Protein AF-A0AAU7P4M1-F1 (afdb_monomer_lite)

Structure (mmCIF, N/CA/C/O backbone):
data_AF-A0AAU7P4M1-F1
#
_entry.id   AF-A0AAU7P4M1-F1
#
loop_
_atom_site.group_PDB
_atom_site.id
_atom_site.type_symbol
_atom_site.label_atom_id
_atom_site.label_alt_id
_atom_site.label_comp_id
_atom_site.label_asym_id
_atom_site.label_entity_id
_atom_site.label_seq_id
_atom_site.pdbx_PDB_ins_code
_atom_site.Cartn_x
_atom_site.Cartn_y
_atom_site.Cartn_z
_atom_site.occupancy
_atom_site.B_iso_or_equiv
_atom_site.auth_seq_id
_atom_site.auth_comp_id
_atom_site.auth_asym_id
_atom_site.auth_atom_id
_atom_site.pdbx_PDB_model_num
ATOM 1 N N . MET A 1 1 ? 14.817 -22.584 17.099 1.00 28.31 1 MET A N 1
ATOM 2 C CA . MET A 1 1 ? 13.918 -21.941 16.114 1.00 28.31 1 MET A CA 1
ATOM 3 C C . MET A 1 1 ? 14.566 -20.653 15.596 1.00 28.31 1 MET A C 1
ATOM 5 O O . MET A 1 1 ? 14.062 -19.570 15.838 1.00 28.31 1 MET A O 1
ATOM 9 N N . THR A 1 2 ? 15.715 -20.764 14.920 1.00 27.77 2 THR A N 1
ATOM 10 C CA . THR A 1 2 ? 16.587 -19.610 14.585 1.00 27.77 2 THR A CA 1
ATOM 11 C C . THR A 1 2 ? 16.971 -19.562 13.099 1.00 27.77 2 THR A C 1
ATOM 13 O O . THR A 1 2 ? 17.648 -18.638 12.672 1.00 27.77 2 THR A O 1
ATOM 16 N N . GLY A 1 3 ? 16.530 -20.548 12.305 1.00 18.83 3 GLY A N 1
ATOM 17 C CA . GLY A 1 3 ? 16.810 -20.639 10.867 1.00 18.83 3 GLY A CA 1
ATOM 18 C C . GLY A 1 3 ? 15.774 -19.955 9.966 1.00 18.83 3 GLY A C 1
ATOM 19 O O . GLY A 1 3 ? 16.134 -19.505 8.887 1.00 18.83 3 GLY A O 1
ATOM 20 N N . ALA A 1 4 ? 14.517 -19.817 10.409 1.00 24.52 4 ALA A N 1
ATOM 21 C CA . ALA A 1 4 ? 13.446 -19.213 9.602 1.00 24.52 4 ALA A CA 1
ATOM 22 C C . ALA A 1 4 ? 13.596 -17.683 9.473 1.00 24.52 4 ALA A C 1
ATOM 24 O O . ALA A 1 4 ? 13.587 -17.151 8.371 1.00 24.52 4 ALA A O 1
ATOM 25 N N . TYR A 1 5 ? 13.879 -16.992 10.584 1.00 26.52 5 TYR A N 1
ATOM 26 C CA . TYR A 1 5 ? 14.005 -15.526 10.623 1.00 26.52 5 TYR A CA 1
ATOM 27 C C . TYR A 1 5 ? 15.211 -14.978 9.831 1.00 26.52 5 TYR A C 1
ATOM 29 O O . TYR A 1 5 ? 15.185 -13.857 9.326 1.00 26.52 5 TYR A O 1
ATOM 37 N N . LEU A 1 6 ? 16.286 -15.767 9.710 1.00 25.41 6 LEU A N 1
ATOM 38 C CA . LEU A 1 6 ? 17.455 -15.423 8.889 1.00 25.41 6 LEU A CA 1
ATOM 39 C C . LEU A 1 6 ? 17.227 -15.726 7.398 1.00 25.41 6 LEU A C 1
ATOM 41 O O . LEU A 1 6 ? 17.762 -15.007 6.559 1.00 25.41 6 LEU A O 1
ATOM 45 N N . GLY A 1 7 ? 16.422 -16.745 7.072 1.00 23.22 7 GLY A N 1
ATOM 46 C CA . GLY A 1 7 ? 16.026 -17.064 5.697 1.00 23.22 7 GLY A CA 1
ATOM 47 C C . GLY A 1 7 ? 15.061 -16.036 5.100 1.00 23.22 7 GLY A C 1
ATOM 48 O O . GLY A 1 7 ? 15.265 -15.610 3.968 1.00 23.22 7 GLY A O 1
ATOM 49 N N . GLU A 1 8 ? 14.078 -15.572 5.880 1.00 34.00 8 GLU A N 1
ATOM 50 C CA . GLU A 1 8 ? 13.099 -14.550 5.466 1.00 34.00 8 GLU A CA 1
ATOM 51 C C . GLU A 1 8 ? 13.770 -13.208 5.136 1.00 34.00 8 GLU A C 1
ATOM 53 O O . GLU A 1 8 ? 13.551 -12.656 4.063 1.00 34.00 8 GLU A O 1
ATOM 58 N N . ARG A 1 9 ? 14.686 -12.732 5.991 1.00 39.31 9 ARG A N 1
ATOM 59 C CA . ARG A 1 9 ? 15.460 -11.503 5.727 1.00 39.31 9 ARG A CA 1
ATOM 60 C C . ARG A 1 9 ? 16.408 -11.624 4.531 1.00 39.31 9 ARG A C 1
ATOM 62 O O . ARG A 1 9 ? 16.736 -10.622 3.896 1.00 39.31 9 ARG A O 1
ATOM 69 N N . TRP A 1 10 ? 16.905 -12.829 4.252 1.00 31.08 10 TRP A N 1
ATOM 70 C CA . TRP A 1 10 ? 17.791 -13.073 3.114 1.00 31.08 10 TRP A CA 1
ATOM 71 C C . TRP A 1 10 ? 17.016 -13.118 1.791 1.00 31.08 10 TRP A C 1
ATOM 73 O O . TRP A 1 10 ? 17.474 -12.523 0.817 1.00 31.08 10 TRP A O 1
ATOM 83 N N . ALA A 1 11 ? 15.826 -13.728 1.784 1.00 43.66 11 ALA A N 1
ATOM 84 C CA . ALA A 1 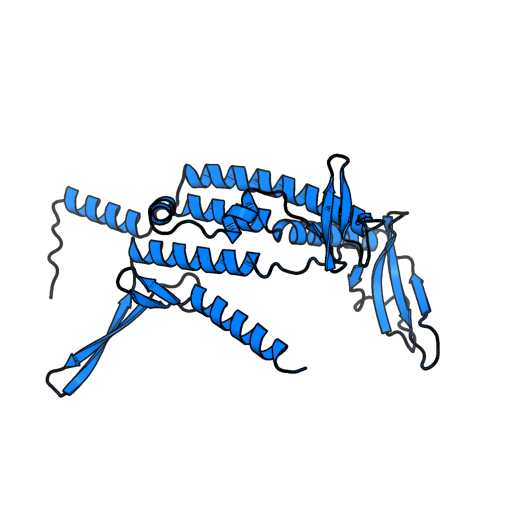11 ? 14.893 -13.685 0.659 1.00 43.66 11 ALA A CA 1
ATOM 85 C C . ALA A 1 11 ? 14.422 -12.248 0.378 1.00 43.66 11 ALA A C 1
ATOM 87 O O . ALA A 1 11 ? 14.558 -11.775 -0.743 1.00 43.66 11 ALA A O 1
ATOM 88 N N . GLU A 1 12 ? 14.021 -11.502 1.413 1.00 57.62 12 GLU A N 1
ATOM 89 C CA . GLU A 1 12 ? 13.600 -10.099 1.293 1.00 57.62 12 GLU A CA 1
ATOM 90 C C . GLU A 1 12 ? 14.711 -9.217 0.696 1.00 57.62 12 GLU A C 1
ATOM 92 O O . GLU A 1 12 ? 14.472 -8.414 -0.205 1.00 57.62 12 GLU A O 1
ATOM 97 N N . LYS A 1 13 ? 15.969 -9.416 1.114 1.00 58.47 13 LYS A N 1
ATOM 98 C CA . LYS A 1 13 ? 17.116 -8.687 0.554 1.00 58.47 13 LYS A CA 1
ATOM 99 C C . LYS A 1 13 ? 17.450 -9.101 -0.886 1.00 58.47 13 LYS A C 1
ATOM 101 O O . LYS A 1 13 ? 17.832 -8.242 -1.680 1.00 58.47 13 LYS A O 1
ATOM 106 N N . GLN A 1 14 ? 17.342 -10.386 -1.235 1.00 58.44 14 GLN A N 1
ATOM 107 C CA . GLN A 1 14 ? 17.533 -10.842 -2.619 1.00 58.44 14 GLN A CA 1
ATOM 108 C C . GLN A 1 14 ? 16.436 -10.320 -3.549 1.00 58.44 14 GLN A C 1
ATOM 110 O O . GLN A 1 14 ? 16.743 -9.891 -4.661 1.00 58.44 14 GLN A O 1
ATOM 115 N N . ASP A 1 15 ? 15.191 -10.295 -3.086 1.00 70.00 15 ASP A N 1
ATOM 116 C CA . ASP A 1 15 ? 14.067 -9.786 -3.862 1.00 70.00 15 ASP A CA 1
ATOM 117 C C . ASP A 1 15 ? 14.161 -8.267 -4.055 1.00 70.00 15 ASP A C 1
ATOM 119 O O . ASP A 1 15 ? 13.922 -7.766 -5.153 1.00 70.00 15 ASP A O 1
ATOM 123 N N . ILE A 1 16 ? 14.630 -7.527 -3.043 1.00 75.62 16 ILE A N 1
ATOM 124 C CA . ILE A 1 16 ? 14.942 -6.099 -3.191 1.00 75.62 16 ILE A CA 1
ATOM 125 C C . ILE A 1 16 ? 16.102 -5.886 -4.176 1.00 75.62 16 ILE A C 1
ATOM 127 O O . ILE A 1 16 ? 16.039 -4.983 -5.008 1.00 75.62 16 ILE A O 1
ATOM 131 N N . ASN A 1 17 ? 17.150 -6.717 -4.137 1.00 80.44 17 ASN A N 1
ATOM 132 C CA . ASN A 1 17 ? 18.278 -6.596 -5.067 1.00 80.44 17 ASN A CA 1
ATOM 133 C C . ASN A 1 17 ? 17.856 -6.776 -6.530 1.00 80.44 17 ASN A C 1
ATOM 135 O O . ASN A 1 17 ? 18.411 -6.100 -7.397 1.00 80.44 17 ASN A O 1
ATOM 139 N N . ARG A 1 18 ? 16.872 -7.641 -6.806 1.00 84.75 18 ARG A N 1
ATOM 140 C CA . ARG A 1 18 ? 16.317 -7.825 -8.155 1.00 84.75 18 ARG A CA 1
ATOM 141 C C . ARG A 1 18 ? 15.707 -6.536 -8.699 1.00 84.75 18 ARG A C 1
ATOM 143 O O . ARG A 1 18 ? 15.958 -6.186 -9.840 1.00 84.75 18 ARG A O 1
ATOM 150 N N . ILE A 1 19 ? 15.051 -5.722 -7.872 1.00 85.44 19 ILE A N 1
ATOM 151 C CA . ILE A 1 19 ? 14.505 -4.417 -8.300 1.00 85.44 19 ILE A CA 1
ATOM 152 C C . ILE A 1 19 ? 15.601 -3.470 -8.827 1.00 85.44 19 ILE A C 1
ATOM 154 O O . ILE A 1 19 ? 15.344 -2.642 -9.702 1.00 85.44 19 ILE A O 1
ATOM 158 N N . TYR A 1 20 ? 16.826 -3.588 -8.312 1.00 89.94 20 TYR A N 1
ATOM 159 C CA . TYR A 1 20 ? 17.948 -2.700 -8.631 1.00 89.94 20 TYR A CA 1
ATOM 160 C C . TYR A 1 20 ? 19.018 -3.339 -9.515 1.00 89.94 20 TYR A C 1
ATOM 162 O O . TYR A 1 20 ? 19.972 -2.658 -9.880 1.00 89.94 20 TYR A O 1
ATOM 170 N N . THR A 1 21 ? 18.867 -4.615 -9.871 1.00 92.94 21 THR A N 1
ATOM 171 C CA . THR A 1 21 ? 19.780 -5.358 -10.745 1.00 92.94 21 THR A CA 1
ATOM 172 C C . THR A 1 21 ? 18.966 -6.122 -11.771 1.00 92.94 21 THR A C 1
ATOM 174 O O . THR A 1 21 ? 18.252 -7.057 -11.425 1.00 92.94 21 THR A O 1
ATOM 177 N N . GLN A 1 22 ? 19.073 -5.723 -13.033 1.00 93.94 22 GLN A N 1
ATOM 178 C CA . GLN A 1 22 ? 18.249 -6.249 -14.111 1.00 93.94 22 GLN A CA 1
ATOM 179 C C . GLN A 1 22 ? 19.125 -6.737 -15.265 1.00 93.94 22 GLN A C 1
ATOM 181 O O . GLN A 1 22 ? 19.990 -5.990 -15.731 1.00 93.94 22 GLN A O 1
ATOM 186 N N . PRO A 1 23 ? 18.931 -7.975 -15.747 1.00 93.88 23 PRO A N 1
ATOM 187 C CA . PRO A 1 23 ? 19.612 -8.440 -16.940 1.00 93.88 23 PRO A CA 1
ATOM 188 C C . PRO A 1 23 ? 18.982 -7.818 -18.192 1.00 93.88 23 PRO A C 1
ATOM 190 O O . PRO A 1 23 ? 17.759 -7.752 -18.334 1.00 93.88 23 PRO A O 1
ATOM 193 N N . ASP A 1 24 ? 19.821 -7.405 -19.141 1.00 92.50 24 ASP A N 1
ATOM 194 C CA . ASP A 1 24 ? 19.371 -7.175 -20.510 1.00 92.50 24 ASP A CA 1
ATOM 195 C C . ASP A 1 24 ? 19.171 -8.502 -21.259 1.00 92.50 24 ASP A C 1
ATOM 197 O O . ASP A 1 24 ? 19.479 -9.593 -20.776 1.00 92.50 24 ASP A O 1
ATOM 201 N N . ARG A 1 25 ? 18.661 -8.423 -22.488 1.00 86.81 25 ARG A N 1
ATOM 202 C CA . ARG A 1 25 ? 18.374 -9.614 -23.306 1.00 86.81 25 ARG A CA 1
ATOM 203 C C . ARG A 1 25 ? 19.597 -10.425 -23.701 1.00 86.81 25 ARG A C 1
ATOM 205 O O . ARG A 1 25 ? 19.456 -11.591 -24.054 1.00 86.81 25 ARG A O 1
ATOM 212 N N . SER A 1 26 ? 20.766 -9.802 -23.685 1.00 89.75 26 SER A N 1
ATOM 213 C CA . SER A 1 26 ? 22.036 -10.463 -23.957 1.00 89.75 26 SER A CA 1
ATOM 214 C C . SER A 1 26 ? 22.635 -11.067 -22.682 1.00 89.75 26 SER A C 1
ATOM 216 O O . SER A 1 26 ? 23.733 -11.614 -22.736 1.00 89.75 26 SER A O 1
ATOM 218 N N . GLY A 1 27 ? 21.930 -10.978 -21.549 1.00 89.50 27 GLY A N 1
ATOM 219 C CA . GLY A 1 27 ? 22.353 -11.499 -20.255 1.00 89.50 27 GLY A CA 1
ATOM 220 C C . GLY A 1 27 ? 23.309 -10.582 -19.497 1.00 89.50 27 GLY A C 1
ATOM 221 O O . GLY A 1 27 ? 23.881 -11.019 -18.503 1.00 89.50 27 GLY A O 1
ATOM 222 N N . ASN A 1 28 ? 23.510 -9.332 -19.932 1.00 93.62 28 ASN A N 1
ATOM 223 C CA . ASN A 1 28 ? 24.369 -8.416 -19.187 1.00 93.62 28 ASN A CA 1
ATOM 224 C C . ASN A 1 28 ? 23.593 -7.789 -18.034 1.00 93.62 28 ASN A C 1
ATOM 226 O O . ASN A 1 28 ? 22.506 -7.251 -18.239 1.00 93.62 28 ASN A O 1
ATOM 230 N N . GLU A 1 29 ? 24.186 -7.792 -16.849 1.00 94.38 29 GLU A N 1
ATOM 231 C CA . GLU A 1 29 ? 23.586 -7.177 -15.672 1.00 94.38 29 GLU A CA 1
ATOM 232 C C . GLU A 1 29 ? 23.754 -5.656 -15.696 1.00 94.38 29 GLU A C 1
ATOM 234 O O . GLU A 1 29 ? 24.846 -5.120 -15.907 1.00 94.38 29 GLU A O 1
ATOM 239 N N . TRP A 1 30 ? 22.646 -4.964 -15.461 1.00 95.56 30 TRP A N 1
ATOM 240 C CA . TRP A 1 30 ? 22.578 -3.526 -15.268 1.00 95.56 30 TRP A CA 1
ATOM 241 C C . TRP A 1 30 ? 22.132 -3.239 -13.845 1.00 95.56 30 TRP A C 1
ATOM 243 O O . TRP A 1 30 ? 21.203 -3.871 -13.350 1.00 95.56 30 TRP A O 1
ATOM 253 N N . THR A 1 31 ? 22.753 -2.258 -13.199 1.00 93.62 31 THR A N 1
ATOM 254 C CA . THR A 1 31 ? 22.416 -1.871 -11.828 1.00 93.62 31 THR A CA 1
ATOM 255 C C . THR A 1 31 ? 21.950 -0.426 -11.747 1.00 93.62 31 THR A C 1
ATOM 257 O O . THR A 1 31 ? 22.436 0.446 -12.473 1.00 93.62 31 THR A O 1
ATOM 260 N N . ARG A 1 32 ? 21.009 -0.161 -10.844 1.00 90.25 32 ARG A N 1
ATOM 261 C CA . ARG A 1 32 ? 20.556 1.182 -10.474 1.00 90.25 32 ARG A CA 1
ATOM 262 C C . ARG A 1 32 ? 20.811 1.402 -8.991 1.00 90.25 32 ARG A C 1
ATOM 264 O O . ARG A 1 32 ? 20.647 0.484 -8.195 1.00 90.25 32 ARG A O 1
ATOM 271 N N . ASN A 1 33 ? 21.210 2.614 -8.616 1.00 83.00 33 ASN A N 1
ATOM 272 C CA . ASN A 1 33 ? 21.453 2.941 -7.215 1.00 83.00 33 ASN A CA 1
ATOM 273 C C . ASN A 1 33 ? 20.142 2.843 -6.403 1.00 83.00 33 ASN A C 1
ATOM 275 O O . ASN A 1 33 ? 19.190 3.546 -6.738 1.00 83.00 33 ASN A O 1
ATOM 279 N N . PRO A 1 34 ? 20.075 2.040 -5.326 1.00 79.81 34 PRO A N 1
ATOM 280 C CA . PRO A 1 34 ? 18.904 2.004 -4.452 1.00 79.81 34 PRO A CA 1
ATOM 281 C C . PRO A 1 34 ? 18.593 3.338 -3.762 1.00 79.81 34 PRO A C 1
ATOM 283 O O . PRO A 1 34 ? 17.437 3.609 -3.453 1.00 79.81 34 PRO A O 1
ATOM 286 N N . GLU A 1 35 ? 19.607 4.179 -3.538 1.00 77.81 35 GLU A N 1
ATOM 287 C CA . GLU A 1 35 ? 19.446 5.517 -2.946 1.00 77.81 35 GLU A CA 1
ATOM 288 C C . GLU A 1 35 ? 19.003 6.574 -3.972 1.00 77.81 35 GLU A C 1
ATOM 290 O O . GLU A 1 35 ? 18.599 7.671 -3.593 1.00 77.81 35 GLU A O 1
ATOM 295 N N . ASP A 1 36 ? 19.036 6.237 -5.266 1.00 73.25 36 ASP A N 1
ATOM 296 C CA . ASP A 1 36 ? 18.498 7.054 -6.355 1.00 73.25 36 ASP A CA 1
ATOM 297 C C . ASP A 1 36 ? 17.614 6.188 -7.276 1.00 73.25 36 ASP A C 1
ATOM 299 O O . ASP A 1 36 ? 18.042 5.756 -8.352 1.00 73.25 36 ASP A O 1
ATOM 303 N N . PRO A 1 37 ? 16.363 5.897 -6.866 1.00 62.53 37 PRO A N 1
ATOM 304 C CA . PRO A 1 37 ? 15.468 5.004 -7.604 1.00 62.53 37 PRO A CA 1
ATOM 305 C C . PRO A 1 37 ? 15.050 5.533 -8.983 1.00 62.53 37 PRO A C 1
ATOM 307 O O . PRO A 1 37 ? 14.583 4.755 -9.814 1.00 62.53 37 PRO A O 1
ATOM 310 N N . GLN A 1 38 ? 15.205 6.839 -9.232 1.00 66.75 38 GLN A N 1
ATOM 311 C CA . GLN A 1 38 ? 15.004 7.463 -10.548 1.00 66.75 38 GLN A CA 1
ATOM 312 C C . GLN A 1 38 ? 16.313 7.591 -11.342 1.00 66.75 38 GLN A C 1
ATOM 314 O O . GLN A 1 38 ? 16.310 8.076 -12.475 1.00 66.75 38 GLN A O 1
ATOM 319 N N . GLY A 1 39 ? 17.422 7.143 -10.757 1.00 72.75 39 GLY A N 1
ATOM 320 C CA . GLY A 1 39 ? 18.744 7.165 -11.346 1.00 72.75 39 GLY A CA 1
ATOM 321 C C . GLY A 1 39 ? 18.873 6.259 -12.563 1.00 72.75 39 GLY A C 1
ATOM 322 O O . GLY A 1 39 ? 18.027 5.413 -12.871 1.00 72.75 39 GLY A O 1
ATOM 323 N N . THR A 1 40 ? 19.975 6.435 -13.280 1.00 87.31 40 THR A N 1
ATOM 324 C CA . THR A 1 40 ? 20.233 5.694 -14.511 1.00 87.31 40 THR A CA 1
ATOM 325 C C . THR A 1 40 ? 20.723 4.276 -14.234 1.00 87.31 40 THR A C 1
ATOM 327 O O . THR A 1 40 ? 21.473 4.014 -13.292 1.00 87.31 40 THR A O 1
ATOM 330 N N . TRP A 1 41 ? 20.321 3.350 -15.101 1.00 93.06 41 TRP A N 1
ATOM 331 C CA . TRP A 1 41 ? 20.890 2.009 -15.137 1.00 93.06 41 TRP A CA 1
ATOM 332 C C . TRP A 1 41 ? 22.312 2.078 -15.668 1.00 93.06 41 TRP A C 1
ATOM 334 O O . TRP A 1 41 ? 22.554 2.662 -16.725 1.00 93.06 41 TRP A O 1
ATOM 344 N N . THR A 1 42 ? 23.255 1.466 -14.962 1.00 93.94 42 THR A N 1
ATOM 345 C CA . THR A 1 42 ? 24.657 1.452 -15.373 1.00 93.94 42 THR A CA 1
ATOM 346 C C . THR A 1 42 ? 25.264 0.064 -15.295 1.00 93.94 42 THR A C 1
ATOM 348 O O . THR A 1 42 ? 24.822 -0.773 -14.516 1.00 93.94 42 THR A O 1
ATOM 351 N N . ARG A 1 43 ? 26.286 -0.180 -16.111 1.00 93.44 43 ARG A N 1
ATOM 352 C CA . ARG A 1 43 ? 27.130 -1.373 -16.013 1.00 93.44 43 ARG A CA 1
ATOM 353 C C . ARG A 1 43 ? 28.583 -0.988 -16.242 1.00 93.44 43 ARG A C 1
ATOM 355 O O . ARG A 1 43 ? 28.855 -0.058 -17.002 1.00 93.44 43 ARG A O 1
ATOM 362 N N . THR A 1 44 ? 29.508 -1.713 -15.633 1.00 91.81 44 THR A N 1
ATOM 363 C CA . THR A 1 44 ? 30.944 -1.534 -15.871 1.00 91.81 44 THR A CA 1
ATOM 364 C C . THR A 1 44 ? 31.438 -2.652 -16.774 1.00 91.81 44 THR A C 1
ATOM 366 O O . THR A 1 44 ? 31.155 -3.820 -16.525 1.00 91.81 44 THR A O 1
ATOM 369 N N . VAL A 1 45 ? 32.157 -2.297 -17.836 1.00 89.94 45 VAL A N 1
ATOM 370 C CA . VAL A 1 45 ? 32.838 -3.259 -18.710 1.00 89.94 45 VAL A CA 1
ATOM 371 C C . VAL A 1 45 ? 34.343 -3.076 -18.593 1.00 89.94 45 VAL A C 1
ATOM 373 O O . VAL A 1 45 ? 34.824 -1.944 -18.590 1.00 89.94 45 VAL A O 1
ATOM 376 N N . SER A 1 46 ? 35.077 -4.183 -18.516 1.00 89.75 46 SER A N 1
ATOM 377 C CA . SER A 1 46 ? 36.537 -4.182 -18.409 1.00 89.75 46 SER A CA 1
ATOM 378 C C . SER A 1 46 ? 37.146 -4.701 -19.707 1.00 89.75 46 SER A C 1
ATOM 380 O O . SER A 1 46 ? 36.866 -5.825 -20.120 1.00 89.75 46 SER A O 1
ATOM 382 N N . ALA A 1 47 ? 37.983 -3.890 -20.352 1.00 87.81 47 ALA A N 1
ATOM 383 C CA . ALA A 1 47 ? 38.696 -4.259 -21.572 1.00 87.81 47 ALA A CA 1
ATOM 384 C C . ALA A 1 47 ? 40.205 -4.382 -21.296 1.00 87.81 47 ALA A C 1
ATOM 386 O O . ALA A 1 47 ? 40.764 -3.511 -20.627 1.00 87.81 47 ALA A O 1
ATOM 387 N N . PRO A 1 48 ? 40.889 -5.434 -21.779 1.00 87.44 48 PRO A N 1
ATOM 388 C CA . PRO A 1 48 ? 42.331 -5.564 -21.607 1.00 87.44 48 PRO A CA 1
ATOM 389 C C . PRO A 1 48 ? 43.072 -4.482 -22.401 1.00 87.44 48 PRO A C 1
ATOM 391 O O . PRO A 1 48 ? 42.743 -4.195 -23.551 1.00 87.44 48 PRO A O 1
ATOM 394 N N . MET A 1 49 ? 44.094 -3.896 -21.785 1.00 89.88 49 MET A N 1
ATOM 395 C CA . MET A 1 49 ? 44.955 -2.884 -22.387 1.00 89.88 49 MET A CA 1
ATOM 396 C C . MET A 1 49 ? 46.288 -3.490 -22.860 1.00 89.88 49 MET A C 1
ATOM 398 O O . MET A 1 49 ? 46.776 -4.453 -22.263 1.00 89.88 49 MET A O 1
ATOM 402 N N . PRO A 1 50 ? 46.951 -2.897 -23.877 1.00 85.81 50 PRO A N 1
ATOM 403 C CA . PRO A 1 50 ? 48.240 -3.380 -24.390 1.00 85.81 50 PRO A CA 1
ATOM 404 C C . PRO A 1 50 ? 49.370 -3.440 -23.349 1.00 85.81 50 PRO A C 1
ATOM 406 O O . PRO A 1 50 ? 50.340 -4.166 -23.533 1.00 85.81 50 PRO A O 1
ATOM 409 N N . ASN A 1 51 ? 49.253 -2.686 -22.253 1.00 89.62 51 ASN A N 1
ATOM 410 C CA . ASN A 1 51 ? 50.212 -2.661 -21.145 1.00 89.62 51 ASN A CA 1
ATOM 411 C C . ASN A 1 51 ? 49.974 -3.762 -20.088 1.00 89.62 51 ASN A C 1
ATOM 413 O O . ASN A 1 51 ? 50.628 -3.747 -19.048 1.00 89.62 51 ASN A O 1
ATOM 417 N N . GLY A 1 52 ? 49.035 -4.686 -20.322 1.00 82.75 52 GLY A N 1
ATOM 418 C CA . GLY A 1 52 ? 48.689 -5.758 -19.385 1.00 82.75 52 GLY A CA 1
ATOM 419 C C . GLY A 1 52 ? 47.719 -5.353 -18.267 1.00 82.75 52 GLY A C 1
ATOM 420 O O . GLY A 1 52 ? 47.433 -6.174 -17.400 1.00 82.75 52 GLY A O 1
ATOM 421 N N . GLY A 1 53 ? 47.208 -4.116 -18.270 1.00 89.25 53 GLY A N 1
ATOM 422 C CA . GLY A 1 53 ? 46.140 -3.663 -17.372 1.00 89.25 53 GLY A CA 1
ATOM 423 C C . GLY A 1 53 ? 44.733 -3.879 -17.942 1.00 89.25 53 GLY A C 1
ATOM 424 O O . GLY A 1 53 ? 44.568 -4.347 -19.067 1.00 89.25 53 GLY A O 1
ATOM 425 N N . PHE A 1 54 ? 43.708 -3.480 -17.185 1.00 89.06 54 PHE A N 1
ATOM 426 C CA . PHE A 1 54 ? 42.314 -3.436 -17.641 1.00 89.06 54 PHE A CA 1
ATOM 427 C C . PHE A 1 54 ? 41.786 -2.005 -17.587 1.00 89.06 54 PHE A C 1
ATOM 429 O O . PHE A 1 54 ? 42.017 -1.294 -16.611 1.00 89.06 54 PHE A O 1
ATOM 436 N N . GLN A 1 55 ? 41.081 -1.584 -18.633 1.00 89.44 55 GLN A N 1
ATOM 437 C CA . GLN A 1 55 ? 40.348 -0.327 -18.672 1.00 89.44 55 GLN A CA 1
ATOM 438 C C . GLN A 1 55 ? 38.889 -0.592 -18.326 1.00 89.44 55 GLN A C 1
ATOM 440 O O . GLN A 1 55 ? 38.198 -1.311 -19.047 1.00 89.44 55 GLN A O 1
ATOM 445 N N . GLU A 1 56 ? 38.419 0.015 -17.243 1.00 91.38 56 GLU A N 1
ATOM 446 C CA . GLU A 1 56 ? 37.007 0.007 -16.880 1.00 91.38 56 GLU A CA 1
ATOM 447 C C . GLU A 1 56 ? 36.277 1.155 -17.572 1.00 91.38 56 GLU A C 1
ATOM 449 O O . GLU A 1 56 ? 36.702 2.309 -17.526 1.00 91.38 56 GLU A O 1
ATOM 454 N N . THR A 1 57 ? 35.160 0.840 -18.216 1.00 90.88 57 THR A N 1
ATOM 455 C CA . THR A 1 57 ? 34.269 1.827 -18.825 1.00 90.88 57 THR A CA 1
ATOM 456 C C . THR A 1 57 ? 32.883 1.671 -18.229 1.00 90.88 57 THR A C 1
ATOM 458 O O . THR A 1 57 ? 32.289 0.592 -18.280 1.00 90.88 57 THR A O 1
ATOM 461 N N . ARG A 1 58 ? 32.350 2.762 -17.673 1.00 90.69 58 ARG A N 1
ATOM 462 C CA . ARG A 1 58 ? 30.971 2.810 -17.193 1.00 90.69 58 ARG A CA 1
ATOM 463 C C . ARG A 1 58 ? 30.043 3.115 -18.360 1.00 90.69 58 ARG A C 1
ATOM 465 O O . ARG A 1 58 ? 30.143 4.164 -18.989 1.00 90.69 58 ARG A O 1
ATOM 472 N N . LEU A 1 59 ? 29.123 2.202 -18.614 1.00 91.12 59 LEU A N 1
ATOM 473 C CA . LEU A 1 59 ? 28.059 2.349 -19.592 1.00 91.12 59 LEU A CA 1
ATOM 474 C C . LEU A 1 59 ? 26.771 2.741 -18.876 1.00 91.12 59 LEU A C 1
ATOM 476 O O . LEU A 1 59 ? 26.510 2.288 -17.762 1.00 91.12 59 LEU A O 1
ATOM 480 N N . VAL A 1 60 ? 25.971 3.575 -19.532 1.00 91.44 60 VAL A N 1
ATOM 481 C CA . VAL A 1 60 ? 24.673 4.045 -19.045 1.00 91.44 60 VAL A CA 1
ATOM 482 C C . VAL A 1 60 ? 23.609 3.565 -20.022 1.00 91.44 60 VAL A C 1
ATOM 484 O O . VAL A 1 60 ? 23.753 3.771 -21.228 1.00 91.44 60 VAL A O 1
ATOM 487 N N . ALA A 1 61 ? 22.563 2.907 -19.527 1.00 90.25 61 ALA A N 1
ATOM 488 C CA . ALA A 1 61 ? 21.443 2.530 -20.370 1.00 90.25 61 ALA A CA 1
ATOM 489 C C . ALA A 1 61 ? 20.654 3.789 -20.717 1.00 90.25 61 ALA A C 1
ATOM 491 O O . ALA A 1 61 ? 20.393 4.632 -19.858 1.00 90.25 61 ALA A O 1
ATOM 492 N N . ALA A 1 62 ? 20.251 3.892 -21.973 1.00 86.12 62 ALA A N 1
ATOM 493 C CA . ALA A 1 62 ? 19.439 4.989 -22.460 1.00 86.12 62 ALA A CA 1
ATOM 494 C C . ALA A 1 62 ? 18.395 4.460 -23.437 1.00 86.12 62 ALA A C 1
ATOM 496 O O . ALA A 1 62 ? 18.520 3.357 -23.984 1.00 86.12 62 ALA A O 1
ATOM 497 N N . GLY A 1 63 ? 17.371 5.277 -23.660 1.00 86.88 63 GLY A N 1
ATOM 498 C CA . GLY A 1 63 ? 16.290 4.955 -24.575 1.00 86.88 63 GLY A CA 1
ATOM 499 C C . GLY A 1 63 ? 15.634 3.619 -24.237 1.00 86.88 63 GLY A C 1
ATOM 500 O O . GLY A 1 63 ? 15.447 3.288 -23.067 1.00 86.88 63 GLY A O 1
ATOM 501 N N . ARG A 1 64 ? 15.377 2.811 -25.270 1.00 89.88 64 ARG A N 1
ATOM 502 C CA . ARG A 1 64 ? 14.608 1.567 -25.147 1.00 89.88 64 ARG A CA 1
ATOM 503 C C . ARG A 1 64 ? 15.164 0.587 -24.118 1.00 89.88 64 ARG A C 1
ATOM 505 O O . ARG A 1 64 ? 14.397 -0.140 -23.498 1.00 89.88 64 ARG A O 1
ATOM 512 N N . LEU A 1 65 ? 16.487 0.543 -23.944 1.00 92.38 65 LEU A N 1
ATOM 513 C CA . LEU A 1 65 ? 17.096 -0.339 -22.952 1.00 92.38 65 LEU A CA 1
ATOM 514 C C . LEU A 1 65 ? 16.758 0.112 -21.528 1.00 92.38 65 LEU A C 1
ATOM 516 O O . LEU A 1 65 ? 16.412 -0.722 -20.702 1.00 92.38 65 LEU A O 1
ATOM 520 N N . ALA A 1 66 ? 16.812 1.415 -21.243 1.00 91.06 66 ALA A N 1
ATOM 521 C CA . ALA A 1 66 ? 16.424 1.935 -19.935 1.00 91.06 66 ALA A CA 1
ATOM 522 C C . ALA A 1 66 ? 14.934 1.679 -19.654 1.00 91.06 66 ALA A C 1
ATOM 524 O O . ALA A 1 66 ? 14.583 1.278 -18.546 1.00 91.06 66 ALA A O 1
ATOM 525 N N . ASP A 1 67 ? 14.078 1.845 -20.665 1.00 90.88 67 ASP A N 1
ATOM 526 C CA . ASP A 1 67 ? 12.639 1.594 -20.558 1.00 90.88 67 ASP A CA 1
ATOM 527 C C . ASP A 1 67 ? 12.331 0.101 -20.309 1.00 90.88 67 ASP A C 1
ATOM 529 O O . ASP A 1 67 ? 11.509 -0.221 -19.450 1.00 90.88 67 ASP A O 1
ATOM 533 N N . GLU A 1 68 ? 13.052 -0.817 -20.969 1.00 93.38 68 GLU A N 1
ATOM 534 C CA . GLU A 1 68 ? 12.942 -2.265 -20.727 1.00 93.38 68 GLU A CA 1
ATOM 535 C C . GLU A 1 68 ? 13.396 -2.646 -19.308 1.00 93.38 68 GLU A C 1
ATOM 537 O O . GLU A 1 68 ? 12.715 -3.411 -18.624 1.00 93.38 68 GLU A O 1
ATOM 542 N N . LEU A 1 69 ? 14.522 -2.102 -18.836 1.00 93.81 69 LEU A N 1
ATOM 543 C CA . LEU A 1 69 ? 15.015 -2.366 -17.479 1.00 93.81 69 LEU A CA 1
ATOM 544 C C . LEU A 1 69 ? 14.064 -1.787 -16.417 1.00 93.81 69 LEU A C 1
ATOM 546 O O . LEU A 1 69 ? 13.828 -2.419 -15.389 1.00 93.81 69 LEU A O 1
ATOM 550 N N . ASN A 1 70 ? 13.454 -0.626 -16.682 1.00 91.75 70 ASN A N 1
ATOM 551 C CA . ASN A 1 70 ? 12.416 -0.048 -15.826 1.00 91.75 70 ASN A CA 1
ATOM 552 C C . ASN A 1 70 ? 11.159 -0.921 -15.771 1.00 91.75 70 ASN A C 1
ATOM 554 O O . ASN A 1 70 ? 10.618 -1.116 -14.684 1.00 91.75 70 ASN A O 1
ATOM 558 N N . TYR A 1 71 ? 10.722 -1.472 -16.907 1.00 94.19 71 TYR A N 1
ATOM 559 C CA . TYR A 1 71 ? 9.603 -2.411 -16.961 1.00 94.19 71 TYR A CA 1
ATOM 560 C C . TYR A 1 71 ? 9.854 -3.650 -16.090 1.00 94.19 71 TYR A C 1
ATOM 562 O O . TYR A 1 71 ? 9.013 -4.001 -15.260 1.00 94.19 71 TYR A O 1
ATOM 570 N N . ARG A 1 72 ? 11.029 -4.280 -16.218 1.00 94.75 72 ARG A N 1
ATOM 571 C CA . ARG A 1 72 ? 11.394 -5.460 -15.415 1.00 94.75 72 ARG A CA 1
ATOM 572 C C . ARG A 1 72 ? 11.505 -5.138 -13.926 1.00 94.75 72 ARG A C 1
ATOM 574 O O . ARG A 1 72 ? 10.899 -5.818 -13.104 1.00 94.75 72 ARG A O 1
ATOM 581 N N . ALA A 1 73 ? 12.182 -4.044 -13.580 1.00 92.88 73 ALA A N 1
ATOM 582 C CA . ALA A 1 73 ? 12.291 -3.601 -12.193 1.00 92.88 73 ALA A CA 1
ATOM 583 C C . ALA A 1 73 ? 10.926 -3.287 -11.567 1.00 92.88 73 ALA A C 1
ATOM 585 O O . ALA A 1 73 ? 10.698 -3.585 -10.394 1.00 92.88 73 ALA A O 1
ATOM 586 N N . ALA A 1 74 ? 10.002 -2.705 -12.337 1.00 91.69 74 ALA A N 1
ATOM 587 C CA . ALA A 1 74 ? 8.636 -2.484 -11.884 1.00 91.69 74 ALA A CA 1
ATOM 588 C C . ALA A 1 74 ? 7.894 -3.812 -11.686 1.00 91.69 74 ALA A C 1
ATOM 590 O O . ALA A 1 74 ? 7.265 -4.000 -10.648 1.00 91.69 74 ALA A O 1
ATOM 591 N N . ASN A 1 75 ? 7.998 -4.756 -12.622 1.00 94.94 75 ASN A N 1
ATOM 592 C CA . ASN A 1 75 ? 7.420 -6.092 -12.463 1.00 94.94 75 ASN A CA 1
ATOM 593 C C . ASN A 1 75 ? 7.882 -6.768 -11.165 1.00 94.94 75 ASN A C 1
ATOM 595 O O . ASN A 1 75 ? 7.040 -7.279 -10.423 1.00 94.94 75 ASN A O 1
ATOM 599 N N . ASP A 1 76 ? 9.180 -6.720 -10.865 1.00 92.81 76 ASP A N 1
ATOM 600 C CA . ASP A 1 76 ? 9.742 -7.281 -9.634 1.00 92.81 76 ASP A CA 1
ATOM 601 C C . ASP A 1 76 ? 9.249 -6.527 -8.394 1.00 92.81 76 ASP A C 1
ATOM 603 O O . ASP A 1 76 ? 8.789 -7.145 -7.436 1.00 92.81 76 ASP A O 1
ATOM 607 N N . SER A 1 77 ? 9.257 -5.191 -8.425 1.00 89.00 77 SER A N 1
ATOM 608 C CA . SER A 1 77 ? 8.821 -4.358 -7.299 1.00 89.00 77 SER A CA 1
ATOM 609 C C . SER A 1 77 ? 7.348 -4.570 -6.945 1.00 89.00 77 SER A C 1
ATOM 611 O O . SER A 1 77 ? 7.014 -4.770 -5.776 1.00 89.00 77 SER A O 1
ATOM 613 N N . TYR A 1 78 ? 6.463 -4.577 -7.943 1.00 90.44 78 TYR A N 1
ATOM 614 C CA . TYR A 1 78 ? 5.036 -4.801 -7.728 1.00 90.44 78 TYR A CA 1
ATOM 615 C C . TYR A 1 78 ? 4.739 -6.253 -7.342 1.00 90.44 78 TYR A C 1
ATOM 617 O O . TYR A 1 78 ? 3.898 -6.484 -6.477 1.00 90.44 78 TYR A O 1
ATOM 625 N N . SER A 1 79 ? 5.446 -7.233 -7.916 1.00 93.00 79 SER A N 1
ATOM 626 C CA . SER A 1 79 ? 5.295 -8.639 -7.512 1.00 93.00 79 SER A CA 1
ATOM 627 C C . SER A 1 79 ? 5.739 -8.861 -6.068 1.00 93.00 79 SER A C 1
ATOM 629 O O . SER A 1 79 ? 5.048 -9.553 -5.326 1.00 93.00 79 SER A O 1
ATOM 631 N N . LEU A 1 80 ? 6.839 -8.229 -5.645 1.00 89.44 80 LEU A N 1
ATOM 632 C CA . LEU A 1 80 ? 7.311 -8.282 -4.264 1.00 89.44 80 LEU A CA 1
ATOM 633 C C . LEU A 1 80 ? 6.309 -7.638 -3.298 1.00 89.44 80 LEU A C 1
ATOM 635 O O . LEU A 1 80 ? 5.992 -8.225 -2.265 1.00 89.44 80 LEU A O 1
ATOM 639 N N . GLY A 1 81 ? 5.772 -6.466 -3.651 1.00 85.75 81 GLY A N 1
ATOM 640 C CA . GLY A 1 81 ? 4.746 -5.790 -2.852 1.00 85.75 81 GLY A CA 1
ATOM 641 C C . GLY A 1 81 ? 3.450 -6.598 -2.721 1.00 85.75 81 GLY A C 1
ATOM 642 O O . GLY A 1 81 ? 2.816 -6.570 -1.673 1.00 85.75 81 GLY A O 1
ATOM 643 N N . LEU A 1 82 ? 3.074 -7.356 -3.755 1.00 90.50 82 LEU A N 1
ATOM 644 C CA . LEU A 1 82 ? 1.921 -8.264 -3.721 1.00 90.50 82 LEU A CA 1
ATOM 645 C C . LEU A 1 82 ? 2.193 -9.556 -2.945 1.00 90.50 82 LEU A C 1
ATOM 647 O O . LEU A 1 82 ? 1.268 -10.115 -2.363 1.00 90.50 82 LEU A O 1
ATOM 651 N N . ALA A 1 83 ? 3.436 -10.039 -2.941 1.00 88.81 83 ALA A N 1
ATOM 652 C CA . ALA A 1 83 ? 3.835 -11.202 -2.153 1.00 88.81 83 ALA A CA 1
ATOM 653 C C . ALA A 1 83 ? 3.899 -10.883 -0.650 1.00 88.81 83 ALA A C 1
ATOM 655 O O . ALA A 1 83 ? 3.621 -11.754 0.171 1.00 88.81 83 ALA A O 1
ATOM 656 N N . ASN A 1 84 ? 4.232 -9.637 -0.301 1.00 85.94 84 ASN A N 1
ATOM 657 C CA . ASN A 1 84 ? 4.374 -9.167 1.076 1.00 85.94 84 ASN A CA 1
ATOM 658 C C . ASN A 1 84 ? 3.572 -7.873 1.304 1.00 85.94 84 ASN A C 1
ATOM 660 O O . ASN A 1 84 ? 4.168 -6.814 1.534 1.00 85.94 84 ASN A O 1
ATOM 664 N N . PRO A 1 85 ? 2.228 -7.920 1.225 1.00 81.19 85 PRO A N 1
ATOM 665 C CA . PRO A 1 85 ? 1.417 -6.734 1.437 1.00 81.19 85 PRO A CA 1
ATOM 666 C C . PRO A 1 85 ? 1.582 -6.221 2.879 1.00 81.19 85 PRO A C 1
ATOM 668 O O . PRO A 1 85 ? 1.721 -7.024 3.812 1.00 81.19 85 PRO A O 1
ATOM 671 N N . PRO A 1 86 ? 1.554 -4.893 3.099 1.00 82.12 86 PRO A N 1
ATOM 672 C CA . PRO A 1 86 ? 1.583 -4.330 4.441 1.00 82.12 86 PRO A CA 1
ATOM 673 C C . PRO A 1 86 ? 0.423 -4.871 5.275 1.00 82.12 86 PRO A C 1
ATOM 675 O O . PRO A 1 86 ? -0.714 -4.922 4.806 1.00 82.12 86 PRO A O 1
ATOM 678 N N . LYS A 1 87 ? 0.698 -5.225 6.533 1.00 90.00 87 LYS A N 1
ATOM 679 C CA . LYS A 1 87 ? -0.364 -5.617 7.462 1.00 90.00 87 LYS A CA 1
ATOM 680 C C . LYS A 1 87 ? -1.313 -4.430 7.685 1.00 90.00 87 LYS A C 1
ATOM 682 O O . LYS A 1 87 ? -0.816 -3.339 7.986 1.00 90.00 87 LYS A O 1
ATOM 687 N N . PRO A 1 88 ? -2.638 -4.627 7.578 1.00 91.56 88 PRO A N 1
ATOM 688 C CA . PRO A 1 88 ? -3.613 -3.592 7.896 1.00 91.56 88 PRO A CA 1
ATOM 689 C C . PRO A 1 88 ? -3.434 -3.082 9.327 1.00 91.56 88 PRO A C 1
ATOM 691 O O . PRO A 1 88 ? -3.208 -3.864 10.253 1.00 91.56 88 PRO A O 1
ATOM 694 N N . GLN A 1 89 ? -3.534 -1.768 9.510 1.00 94.69 89 GLN A N 1
ATOM 695 C CA . GLN A 1 89 ? -3.567 -1.157 10.841 1.00 94.69 89 GLN A CA 1
ATOM 696 C C . GLN A 1 89 ? -5.004 -1.148 11.369 1.00 94.69 89 GLN A C 1
ATOM 698 O O . GLN A 1 89 ? -5.926 -0.954 10.583 1.00 94.69 89 GLN A O 1
ATOM 703 N N . ASP A 1 90 ? -5.197 -1.320 12.680 1.00 97.62 90 ASP A N 1
ATOM 704 C CA . ASP A 1 90 ? -6.521 -1.248 13.317 1.00 97.62 90 ASP A CA 1
ATOM 705 C C . ASP A 1 90 ? -7.039 0.203 13.290 1.00 97.62 90 ASP A C 1
ATOM 707 O O . ASP A 1 90 ? -6.497 1.057 13.997 1.00 97.62 90 ASP A O 1
ATOM 711 N N . PRO A 1 91 ? -8.082 0.526 12.498 1.00 97.06 91 PRO A N 1
ATOM 712 C CA . PRO A 1 91 ? -8.614 1.884 12.452 1.00 97.06 91 PRO A CA 1
ATOM 713 C C . PRO A 1 91 ? -9.418 2.244 13.708 1.00 97.06 91 PRO A C 1
ATOM 715 O O . PRO A 1 91 ? -9.798 3.403 13.869 1.00 97.06 91 PRO A O 1
ATOM 718 N N . TYR A 1 92 ? -9.713 1.278 14.580 1.00 98.12 92 TYR A N 1
ATOM 719 C CA . TYR A 1 92 ? -10.562 1.417 15.762 1.00 98.12 92 TYR A CA 1
ATOM 720 C C . TYR A 1 92 ? -9.820 1.190 17.083 1.00 98.12 92 TYR A C 1
ATOM 722 O O . TYR A 1 92 ? -10.453 1.220 18.143 1.00 98.12 92 TYR A O 1
ATOM 730 N N . ARG A 1 93 ? -8.490 1.032 17.030 1.00 97.56 93 ARG A N 1
ATOM 731 C CA . ARG A 1 93 ? -7.577 1.079 18.176 1.00 97.56 93 ARG A CA 1
ATOM 732 C C . ARG A 1 93 ? -6.360 1.944 17.852 1.00 97.56 93 ARG A C 1
ATOM 734 O O . ARG A 1 93 ? -5.491 1.531 17.092 1.00 97.56 93 ARG A O 1
ATOM 741 N N . LEU A 1 94 ? -6.278 3.128 18.455 1.00 97.00 94 LEU A N 1
ATOM 742 C CA . LEU A 1 94 ? -5.221 4.113 18.198 1.00 97.00 94 LEU A CA 1
ATOM 743 C C . LEU A 1 94 ? -4.369 4.346 19.448 1.00 97.00 94 LEU A C 1
ATOM 745 O O . LEU A 1 94 ? -4.880 4.316 20.565 1.00 97.00 94 LEU A O 1
ATOM 749 N N . ASP A 1 95 ? -3.076 4.614 19.270 1.00 94.50 95 ASP A N 1
ATOM 750 C CA . ASP A 1 95 ? -2.154 4.834 20.389 1.00 94.50 95 ASP A CA 1
ATOM 751 C C . ASP A 1 95 ? -2.564 6.064 21.216 1.00 94.50 95 ASP A C 1
ATOM 753 O O . ASP A 1 95 ? -2.802 7.151 20.680 1.00 94.50 95 ASP A O 1
ATOM 757 N N . ALA A 1 96 ? -2.624 5.901 22.539 1.00 95.19 96 ALA A N 1
ATOM 758 C CA . ALA A 1 96 ? -2.937 6.979 23.474 1.00 95.19 96 ALA A CA 1
ATOM 759 C C . ALA A 1 96 ? -1.813 7.208 24.496 1.00 95.19 96 ALA A C 1
ATOM 761 O O . ALA A 1 96 ? -2.047 7.749 25.577 1.00 95.19 96 ALA A O 1
ATOM 762 N N . LYS A 1 97 ? -0.563 6.834 24.183 1.00 89.50 97 LYS A N 1
ATOM 763 C CA . LYS A 1 97 ? 0.563 6.976 25.126 1.00 89.50 97 LYS A CA 1
ATOM 764 C C . LYS A 1 97 ? 0.852 8.426 25.494 1.00 89.50 97 LYS A C 1
ATOM 766 O O . LYS A 1 97 ? 1.310 8.687 26.606 1.00 89.50 97 LYS A O 1
ATOM 771 N N . ALA A 1 98 ? 0.595 9.355 24.580 1.00 87.75 98 ALA A N 1
ATOM 772 C CA . ALA A 1 98 ? 0.750 10.782 24.836 1.00 87.75 98 ALA A CA 1
ATOM 773 C C . ALA A 1 98 ? -0.380 11.366 25.705 1.00 87.75 98 ALA A C 1
ATOM 775 O O . ALA A 1 98 ? -0.268 12.508 26.145 1.00 87.75 98 ALA A O 1
ATOM 776 N N . GLU A 1 99 ? -1.460 10.615 25.955 1.00 90.19 99 GLU A N 1
ATOM 777 C CA . GLU A 1 99 ? -2.580 11.103 26.751 1.00 90.19 99 GLU A CA 1
ATOM 778 C C . GLU A 1 99 ? -2.225 11.119 28.243 1.00 90.19 99 GLU A C 1
ATOM 780 O O . GLU A 1 99 ? -1.752 10.131 28.815 1.00 90.19 99 GLU A O 1
ATOM 785 N N . THR A 1 100 ? -2.447 12.271 28.872 1.00 87.19 100 THR A N 1
ATOM 786 C CA . THR A 1 100 ? -2.039 12.545 30.261 1.00 87.19 100 THR A CA 1
ATOM 787 C C . THR A 1 100 ? -3.213 12.565 31.224 1.00 87.19 100 THR A C 1
ATOM 789 O O . THR A 1 100 ? -2.998 12.470 32.431 1.00 87.19 100 THR A O 1
ATOM 792 N N . HIS A 1 101 ? -4.438 12.672 30.703 1.00 87.56 101 HIS A N 1
ATOM 793 C CA . HIS A 1 101 ? -5.660 12.663 31.494 1.00 87.56 101 HIS A CA 1
ATOM 794 C C . HIS A 1 101 ? -6.529 11.445 31.138 1.00 87.56 101 HIS A C 1
ATOM 796 O O . HIS A 1 101 ? -6.775 11.203 29.959 1.00 87.56 101 HIS A O 1
ATOM 802 N N . PRO A 1 102 ? -6.998 10.665 32.131 1.00 89.62 102 PRO A N 1
ATOM 803 C CA . PRO A 1 102 ? -6.710 10.790 33.564 1.00 89.62 102 PRO A CA 1
ATOM 804 C C . PRO A 1 102 ? -5.221 10.530 33.867 1.00 89.62 102 PRO A C 1
ATOM 806 O O . PRO A 1 102 ? -4.549 9.920 33.029 1.00 89.62 102 PRO A O 1
ATOM 809 N N . PRO A 1 103 ? -4.690 10.977 35.023 1.00 89.88 103 PRO A N 1
ATOM 810 C CA . PRO A 1 103 ? -3.296 10.749 35.396 1.00 89.88 103 PRO A CA 1
ATOM 811 C C . PRO A 1 103 ? -2.889 9.281 35.260 1.00 89.88 103 PRO A C 1
ATOM 813 O O . PRO A 1 103 ? -3.712 8.378 35.413 1.00 89.88 103 PRO A O 1
ATOM 816 N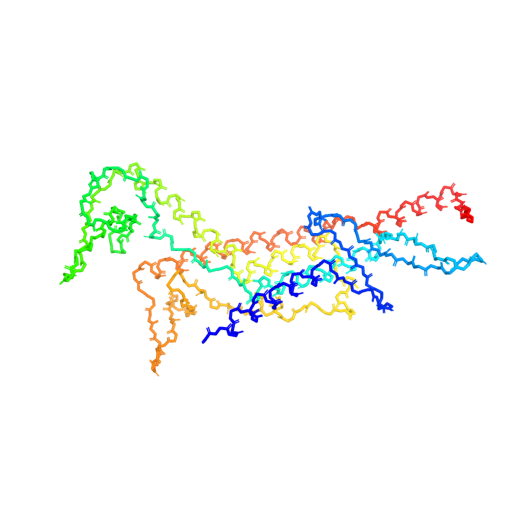 N . ARG A 1 104 ? -1.616 9.038 34.947 1.00 90.06 104 ARG A N 1
ATOM 817 C CA . ARG A 1 104 ? -1.077 7.675 34.918 1.00 90.06 104 ARG A CA 1
ATOM 818 C C . ARG A 1 104 ? -1.044 7.104 36.326 1.00 90.06 104 ARG A C 1
ATOM 820 O O . ARG A 1 104 ? -0.565 7.764 37.248 1.00 90.06 104 ARG A O 1
ATOM 827 N N . GLU A 1 105 ? -1.525 5.879 36.469 1.00 87.31 105 GLU A N 1
ATOM 828 C CA . GLU A 1 105 ? -1.530 5.169 37.745 1.00 87.31 105 GLU A CA 1
ATOM 829 C C . GLU A 1 105 ? -0.402 4.128 37.804 1.00 87.31 105 GLU A C 1
ATOM 831 O O . GLU A 1 105 ? 0.107 3.694 36.763 1.00 87.31 105 GLU A O 1
ATOM 836 N N . PRO A 1 106 ? 0.034 3.726 39.013 1.00 85.56 106 PRO A N 1
ATOM 837 C CA . PRO A 1 106 ? 0.946 2.600 39.167 1.00 85.56 106 PRO A CA 1
ATOM 838 C C . PRO A 1 106 ? 0.392 1.352 38.470 1.00 85.56 106 PRO A C 1
ATOM 840 O O . PRO A 1 106 ? -0.808 1.107 38.513 1.00 85.56 106 PRO A O 1
ATOM 843 N N . PHE A 1 107 ? 1.272 0.540 37.877 1.00 88.25 107 PHE A N 1
ATOM 844 C CA . PHE A 1 107 ? 0.921 -0.722 37.200 1.00 88.25 107 PHE A CA 1
ATOM 845 C C . PHE A 1 107 ? 0.162 -0.586 35.871 1.00 88.25 107 PHE A C 1
ATOM 847 O O . PHE A 1 107 ? -0.197 -1.598 35.269 1.00 88.25 107 PHE A O 1
ATOM 854 N N . GLU A 1 108 ? -0.026 0.634 35.366 1.00 91.88 108 GLU A N 1
ATOM 855 C CA . GLU A 1 108 ? -0.502 0.861 34.005 1.00 91.88 108 GLU A CA 1
ATOM 856 C C . GLU A 1 108 ? 0.500 0.326 32.970 1.00 91.88 108 GLU A C 1
ATOM 858 O O . GLU A 1 108 ? 1.675 0.697 32.958 1.00 91.88 108 GLU A O 1
ATOM 863 N N . THR A 1 109 ? 0.022 -0.541 32.077 1.00 91.00 109 THR A N 1
ATOM 864 C CA . THR A 1 109 ? 0.825 -1.178 31.025 1.00 91.00 109 THR A CA 1
ATOM 865 C C . THR A 1 109 ? 0.567 -0.613 29.634 1.00 91.00 109 THR A C 1
ATOM 867 O O . THR A 1 109 ? 1.476 -0.616 28.805 1.00 91.00 109 THR A O 1
ATOM 870 N N . SER A 1 110 ? -0.648 -0.131 29.349 1.00 92.19 110 SER A N 1
ATOM 871 C CA . SER A 1 110 ? -0.962 0.490 28.057 1.00 92.19 110 SER A CA 1
ATOM 872 C C . SER A 1 110 ? -2.128 1.471 28.142 1.00 92.19 110 SER A C 1
ATOM 874 O O . SER A 1 110 ? -2.962 1.401 29.049 1.00 92.19 110 SER A O 1
ATOM 876 N N . ARG A 1 111 ? -2.161 2.377 27.161 1.00 95.56 111 ARG A N 1
ATOM 877 C CA . ARG A 1 111 ? -3.260 3.299 26.887 1.00 95.56 111 ARG A CA 1
ATOM 878 C C . ARG A 1 111 ? -3.533 3.303 25.402 1.00 95.56 111 ARG A C 1
ATOM 880 O O . ARG A 1 111 ? -2.640 3.656 24.630 1.00 95.56 111 ARG A O 1
ATOM 887 N N . ASP A 1 112 ? -4.766 2.996 25.043 1.00 97.25 112 ASP A N 1
ATOM 888 C CA . ASP A 1 112 ? -5.217 2.982 23.663 1.00 97.25 112 ASP A CA 1
ATOM 889 C C . ASP A 1 112 ? -6.581 3.667 23.574 1.00 97.25 112 ASP A C 1
ATOM 891 O O . ASP A 1 112 ? -7.454 3.471 24.417 1.00 97.25 112 ASP A O 1
ATOM 895 N N . TYR A 1 113 ? -6.792 4.479 22.549 1.00 98.00 113 TYR A N 1
ATOM 896 C CA . TYR A 1 113 ? -8.132 4.890 22.168 1.00 98.00 113 TYR A CA 1
ATOM 897 C C . TYR A 1 113 ? -8.805 3.725 21.470 1.00 98.00 113 TYR A C 1
ATOM 899 O O . TYR A 1 113 ? -8.272 3.218 20.489 1.00 98.00 113 TYR A O 1
ATOM 907 N N . VAL A 1 114 ? -9.979 3.323 21.940 1.00 97.62 114 VAL A N 1
ATOM 908 C CA . VAL A 1 114 ? -10.752 2.244 21.328 1.00 97.62 114 VAL A CA 1
ATOM 909 C C . VAL A 1 114 ? -12.136 2.744 20.962 1.00 97.62 114 VAL A C 1
ATOM 911 O O . VAL A 1 114 ? -12.758 3.496 21.718 1.00 97.62 114 VAL A O 1
ATOM 914 N N . ARG A 1 115 ? -12.631 2.330 19.799 1.00 97.56 115 ARG A N 1
ATOM 915 C CA . ARG A 1 115 ? -14.015 2.584 19.403 1.00 97.56 115 ARG A CA 1
ATOM 916 C C . ARG A 1 115 ? -14.896 1.442 19.878 1.00 97.56 115 ARG A C 1
ATOM 918 O O . ARG A 1 115 ? -14.588 0.277 19.647 1.00 97.56 115 ARG A O 1
ATOM 925 N N . ASP A 1 116 ? -16.009 1.756 20.512 1.00 94.75 116 ASP A N 1
ATOM 926 C CA . ASP A 1 116 ? -17.025 0.770 20.840 1.00 94.75 116 ASP A CA 1
ATOM 927 C C . ASP A 1 116 ? -17.831 0.409 19.582 1.00 94.75 116 ASP A C 1
ATOM 929 O O . ASP A 1 116 ? -18.354 1.277 18.880 1.00 94.75 116 ASP A O 1
ATOM 933 N N . ALA A 1 117 ? -17.930 -0.884 19.285 1.00 92.00 117 ALA A N 1
ATOM 934 C CA . ALA A 1 117 ? -18.547 -1.353 18.050 1.00 92.00 117 ALA A CA 1
ATOM 935 C C . ALA A 1 117 ? -20.080 -1.217 18.023 1.00 92.00 117 ALA A C 1
ATOM 937 O O . ALA A 1 117 ? -20.666 -1.214 16.943 1.00 92.00 117 ALA A O 1
ATOM 938 N N . GLN A 1 118 ? -20.736 -1.135 19.186 1.00 92.00 118 GLN A N 1
ATOM 939 C CA . GLN A 1 118 ? -22.197 -1.067 19.288 1.00 92.00 118 GLN A CA 1
ATOM 940 C C . GLN A 1 118 ? -22.696 0.378 19.248 1.00 92.00 118 GLN A C 1
ATOM 942 O O . GLN A 1 118 ? -23.672 0.694 18.574 1.00 92.00 118 GLN A O 1
ATOM 947 N N . THR A 1 119 ? -22.016 1.257 19.977 1.00 93.00 119 THR A N 1
ATOM 948 C CA . THR A 1 119 ? -22.389 2.665 20.157 1.00 93.00 119 THR A CA 1
ATOM 949 C C . THR A 1 119 ? -21.653 3.597 19.199 1.00 93.00 119 THR A C 1
ATOM 951 O O . THR A 1 119 ? -22.072 4.736 18.990 1.00 93.00 119 THR A O 1
ATOM 954 N N . GLY A 1 120 ? -20.537 3.137 18.630 1.00 92.31 120 GLY A N 1
ATOM 955 C CA . GLY A 1 120 ? -19.654 3.933 17.789 1.00 92.31 120 GLY A CA 1
ATOM 956 C C . GLY A 1 120 ? -18.873 5.016 18.530 1.00 92.31 120 GLY A C 1
ATOM 957 O O . GLY A 1 120 ? -18.234 5.840 17.877 1.00 92.31 120 GLY A O 1
ATOM 958 N N . GLN A 1 121 ? -18.934 5.034 19.863 1.00 95.56 121 GLN A N 1
ATOM 959 C CA . GLN A 1 121 ? -18.252 6.022 20.688 1.00 95.56 121 GLN A CA 1
ATOM 960 C C . GLN A 1 121 ? -16.793 5.637 20.905 1.00 95.56 121 GLN A C 1
ATOM 962 O O . GLN A 1 121 ? -16.456 4.467 21.074 1.00 95.56 121 GLN A O 1
ATOM 967 N N . TRP A 1 122 ? -15.929 6.641 20.926 1.00 97.94 122 TRP A N 1
ATOM 968 C CA . TRP A 1 122 ? -14.530 6.477 21.285 1.00 97.94 122 TRP A CA 1
ATOM 969 C C . TRP A 1 122 ? -14.357 6.603 22.799 1.00 97.94 122 TRP A C 1
ATOM 971 O O . TRP A 1 122 ? -15.000 7.431 23.442 1.00 97.94 122 TRP A O 1
ATOM 981 N N . GLN A 1 123 ? -13.464 5.798 23.360 1.00 97.25 123 GLN A N 1
ATOM 982 C CA . GLN A 1 123 ? -13.096 5.834 24.772 1.00 97.25 123 GLN A CA 1
ATOM 983 C C . GLN A 1 123 ? -11.596 5.597 24.926 1.00 97.25 123 GLN A C 1
ATOM 985 O O . GLN A 1 123 ? -10.950 5.023 24.049 1.00 97.25 123 GLN A O 1
ATOM 990 N N . LEU A 1 124 ? -11.040 6.048 26.044 1.00 97.50 124 LEU A N 1
ATOM 991 C CA . LEU A 1 124 ? -9.674 5.727 26.425 1.00 97.50 124 LEU A CA 1
ATOM 992 C C . LEU A 1 124 ? -9.676 4.410 27.206 1.00 97.50 124 LEU A C 1
ATOM 994 O O . LEU A 1 124 ? -10.152 4.374 28.338 1.00 97.50 124 LEU A O 1
ATOM 998 N N . GLU A 1 125 ? -9.137 3.351 26.611 1.00 96.69 125 GLU A N 1
ATOM 999 C CA . GLU A 1 125 ? -8.868 2.068 27.260 1.00 96.69 125 GLU A CA 1
ATOM 1000 C C . GLU A 1 125 ? -7.520 2.151 27.984 1.00 96.69 125 GLU A C 1
ATOM 1002 O O . GLU A 1 125 ? -6.485 2.440 27.380 1.00 96.69 125 GLU A O 1
ATOM 1007 N N . ILE A 1 126 ? -7.524 1.895 29.289 1.00 95.56 126 ILE A N 1
ATOM 1008 C CA . ILE A 1 126 ? -6.321 1.847 30.120 1.00 95.56 126 ILE A CA 1
ATOM 1009 C C . ILE A 1 126 ? -6.204 0.431 30.673 1.00 95.56 126 ILE A C 1
ATOM 1011 O O . ILE A 1 126 ? -7.121 -0.057 31.340 1.00 95.56 126 ILE A O 1
ATOM 1015 N N . ARG A 1 127 ? -5.076 -0.225 30.391 1.00 93.69 127 ARG A N 1
ATOM 1016 C CA . ARG A 1 127 ? -4.786 -1.581 30.871 1.00 93.69 127 ARG A CA 1
ATOM 1017 C C . ARG A 1 127 ? -3.767 -1.541 31.988 1.00 93.69 127 ARG A C 1
ATOM 1019 O O . ARG A 1 127 ? -2.727 -0.895 31.855 1.00 93.69 127 ARG A O 1
ATOM 1026 N N . GLU A 1 128 ? -4.037 -2.295 33.040 1.00 92.00 128 GLU A N 1
ATOM 1027 C CA . GLU A 1 128 ? -3.197 -2.396 34.227 1.00 92.00 128 GLU A CA 1
ATOM 1028 C C . GLU A 1 128 ? -2.870 -3.855 34.521 1.00 92.00 128 GLU A C 1
ATOM 1030 O O . GLU A 1 128 ? -3.730 -4.734 34.408 1.00 92.00 128 GLU A O 1
ATOM 1035 N N . ASN A 1 129 ? -1.628 -4.116 34.923 1.00 88.50 129 ASN A N 1
ATOM 1036 C CA . ASN A 1 129 ? -1.184 -5.450 35.296 1.00 88.50 129 ASN A CA 1
ATOM 1037 C C . ASN A 1 129 ? -0.431 -5.421 36.626 1.00 88.50 129 ASN A C 1
ATOM 1039 O O . ASN A 1 129 ? 0.651 -4.845 36.733 1.00 88.50 129 ASN A O 1
ATOM 1043 N N . ILE A 1 130 ? -1.006 -6.076 37.632 1.00 83.88 130 ILE A N 1
ATOM 1044 C CA . ILE A 1 130 ? -0.404 -6.244 38.953 1.00 83.88 130 ILE A CA 1
ATOM 1045 C C . ILE A 1 130 ? 0.066 -7.691 39.047 1.00 83.88 130 ILE A C 1
ATOM 1047 O O . ILE A 1 130 ? -0.719 -8.604 38.798 1.00 83.88 130 ILE A O 1
ATOM 1051 N N . ASP A 1 131 ? 1.326 -7.896 39.425 1.00 78.19 131 ASP A N 1
ATOM 1052 C CA . ASP A 1 131 ? 1.929 -9.228 39.490 1.00 78.19 131 ASP A CA 1
ATOM 1053 C C . ASP A 1 131 ? 1.067 -10.219 40.299 1.00 78.19 131 ASP A C 1
ATOM 1055 O O . ASP A 1 131 ? 0.557 -9.904 41.380 1.00 78.19 131 ASP A O 1
ATOM 1059 N N . GLY A 1 132 ? 0.850 -11.406 39.728 1.00 74.56 132 GLY A N 1
ATOM 1060 C CA . GLY A 1 132 ? -0.021 -12.449 40.275 1.00 74.56 132 GLY A CA 1
ATOM 1061 C C . GLY A 1 132 ? -1.534 -12.183 40.207 1.00 74.56 132 GLY A C 1
ATOM 1062 O O . GLY A 1 132 ? -2.300 -13.000 40.722 1.00 74.56 132 GLY A O 1
ATOM 1063 N N . LYS A 1 133 ? -1.997 -11.083 39.592 1.00 80.50 133 LYS A N 1
ATOM 1064 C CA . LYS A 1 133 ? -3.428 -10.760 39.436 1.00 80.50 133 LYS A CA 1
ATOM 1065 C C . LYS A 1 133 ? -3.885 -10.780 37.978 1.00 80.50 133 LYS A C 1
ATOM 1067 O O . LYS A 1 133 ? -3.097 -10.687 37.044 1.00 80.50 133 LYS A O 1
ATOM 1072 N N . ILE A 1 134 ? -5.200 -10.905 37.800 1.00 81.56 134 ILE A N 1
ATOM 1073 C CA . ILE A 1 134 ? -5.857 -10.793 36.494 1.00 81.56 134 ILE A CA 1
ATOM 1074 C C . ILE A 1 134 ? -5.696 -9.343 35.995 1.00 81.56 134 ILE A C 1
ATOM 1076 O O . ILE A 1 134 ? -5.984 -8.429 36.774 1.00 81.56 134 ILE A O 1
ATOM 1080 N N . PRO A 1 135 ? -5.269 -9.119 34.736 1.00 87.38 135 PRO A N 1
ATOM 1081 C CA . PRO A 1 135 ? -5.195 -7.783 34.152 1.00 87.38 135 PRO A CA 1
ATOM 1082 C C . PRO A 1 135 ? -6.531 -7.043 34.236 1.00 87.38 135 PRO A C 1
ATOM 1084 O O . PRO A 1 135 ? -7.586 -7.614 33.952 1.00 87.38 135 PRO A O 1
ATOM 1087 N N . ILE A 1 136 ? -6.483 -5.764 34.602 1.00 89.69 136 ILE A N 1
ATOM 1088 C CA . ILE A 1 136 ? -7.665 -4.906 34.727 1.00 89.69 136 ILE A CA 1
ATOM 1089 C C . ILE A 1 136 ? -7.710 -3.974 33.518 1.00 89.69 136 ILE A C 1
ATOM 1091 O O . ILE A 1 136 ? -6.696 -3.406 33.119 1.00 89.69 136 ILE A O 1
ATOM 1095 N N . THR A 1 137 ? -8.894 -3.828 32.924 1.00 93.00 137 THR A N 1
ATOM 1096 C CA . THR A 1 137 ? -9.157 -2.845 31.868 1.00 93.00 137 THR A CA 1
ATOM 1097 C C . THR A 1 137 ? -10.191 -1.853 32.374 1.00 93.00 137 THR A C 1
ATOM 1099 O O . THR A 1 137 ? -11.273 -2.258 32.802 1.00 93.00 137 THR A O 1
ATOM 1102 N N . ARG A 1 138 ? -9.865 -0.561 32.320 1.00 92.31 138 ARG A N 1
ATOM 1103 C CA . ARG A 1 138 ? -10.811 0.526 32.592 1.00 92.31 138 ARG A CA 1
ATOM 1104 C C . ARG A 1 138 ? -10.979 1.398 31.359 1.00 92.31 138 ARG A C 1
ATOM 1106 O O . ARG A 1 138 ? -10.031 1.592 30.603 1.00 92.31 138 ARG A O 1
ATOM 1113 N N . ASN A 1 139 ? -12.168 1.968 31.220 1.00 94.44 139 ASN A N 1
ATOM 1114 C CA . ASN A 1 139 ? -12.480 2.908 30.157 1.00 94.44 139 ASN A CA 1
ATOM 1115 C C . ASN A 1 139 ? -12.742 4.292 30.746 1.00 94.44 139 ASN A C 1
ATOM 1117 O O . ASN A 1 139 ? -13.461 4.422 31.738 1.00 94.44 139 ASN A O 1
ATOM 1121 N N . ALA A 1 140 ? -12.170 5.318 30.127 1.00 93.38 140 ALA A N 1
ATOM 1122 C CA . ALA A 1 140 ? -12.420 6.714 30.452 1.00 93.38 140 ALA A CA 1
ATOM 1123 C C . ALA A 1 140 ? -13.132 7.408 29.278 1.00 93.38 140 ALA A C 1
ATOM 1125 O O . ALA A 1 140 ? -12.772 7.168 28.119 1.00 93.38 140 ALA A O 1
ATOM 1126 N N . PRO A 1 141 ? -14.120 8.280 29.551 1.00 93.25 141 PRO A N 1
ATOM 1127 C CA . PRO A 1 141 ? -14.716 9.102 28.510 1.00 93.25 141 PRO A CA 1
ATOM 1128 C C . PRO A 1 141 ? -13.673 10.073 27.951 1.00 93.25 141 PRO A C 1
ATOM 1130 O O . PRO A 1 141 ? -12.767 10.516 28.658 1.00 93.25 141 PRO A O 1
ATOM 1133 N N . ILE A 1 142 ? -13.837 10.436 26.684 1.00 95.12 142 ILE A N 1
ATOM 1134 C CA . ILE A 1 142 ? -13.014 11.441 26.007 1.00 95.12 142 ILE A CA 1
ATOM 1135 C C . ILE A 1 142 ? -13.896 12.605 25.553 1.00 95.12 142 ILE A C 1
ATOM 1137 O O . ILE A 1 142 ? -15.115 12.467 25.458 1.00 95.12 142 ILE A O 1
ATOM 1141 N N . SER A 1 143 ? -13.293 13.761 25.271 1.00 94.06 143 SER A N 1
ATOM 1142 C CA . SER A 1 143 ? -14.053 14.909 24.771 1.00 94.06 143 SER A CA 1
ATOM 1143 C C . SER A 1 143 ? -14.566 14.675 23.345 1.00 94.06 143 SER A C 1
ATOM 1145 O O . SER A 1 143 ? -13.987 13.903 22.574 1.00 94.06 143 SER A O 1
ATOM 1147 N N . THR A 1 144 ? -15.630 15.383 22.966 1.00 94.81 144 THR A N 1
ATOM 1148 C CA . THR A 1 144 ? -16.204 15.325 21.613 1.00 94.81 144 THR A CA 1
ATOM 1149 C C . THR A 1 144 ? -15.197 15.754 20.543 1.00 94.81 144 THR A C 1
ATOM 1151 O O . THR A 1 144 ? -15.132 15.159 19.465 1.00 94.81 144 THR A O 1
ATOM 1154 N N . GLU A 1 145 ? -14.365 16.755 20.839 1.00 94.94 145 GLU A N 1
ATOM 1155 C CA . GLU A 1 145 ? -13.308 17.229 19.940 1.00 94.94 145 GLU A CA 1
ATOM 1156 C C . GLU A 1 145 ? -12.265 16.132 19.714 1.00 94.94 145 GLU A C 1
ATOM 1158 O O . GLU A 1 145 ? -11.861 15.880 18.576 1.00 94.94 145 GLU A O 1
ATOM 1163 N N . ARG A 1 146 ? -11.871 15.426 20.784 1.00 96.12 146 ARG A N 1
ATOM 1164 C CA . ARG A 1 146 ? -10.953 14.289 20.681 1.00 96.12 146 ARG A CA 1
ATOM 1165 C C . ARG A 1 146 ? -11.575 13.152 19.876 1.00 96.12 146 ARG A C 1
ATOM 1167 O O . ARG A 1 146 ? -10.906 12.633 18.988 1.00 96.12 146 ARG A O 1
ATOM 1174 N N . ALA A 1 147 ? -12.830 12.793 20.142 1.00 96.62 147 ALA A N 1
ATOM 1175 C CA . ALA A 1 147 ? -13.537 11.755 19.391 1.00 96.62 147 ALA A CA 1
ATOM 1176 C C . ALA A 1 147 ? -13.602 12.079 17.888 1.00 96.62 147 ALA A C 1
ATOM 1178 O O . ALA A 1 147 ? -13.328 11.218 17.057 1.00 96.62 147 ALA A O 1
ATOM 1179 N N . THR A 1 148 ? -13.873 13.339 17.533 1.00 96.75 148 THR A N 1
ATOM 1180 C CA . THR A 1 148 ? -13.883 13.805 16.134 1.00 96.75 148 THR A CA 1
ATOM 1181 C C . THR A 1 148 ? -12.503 13.678 15.482 1.00 96.75 148 THR A C 1
ATOM 1183 O O . THR A 1 148 ? -12.388 13.233 14.339 1.00 96.75 148 THR A O 1
ATOM 1186 N N . ALA A 1 149 ? -11.435 14.032 16.205 1.00 95.94 149 ALA A N 1
ATOM 1187 C CA . ALA A 1 149 ? -10.071 13.885 15.705 1.00 95.94 149 ALA A CA 1
ATOM 1188 C C . ALA A 1 149 ? -9.687 12.410 15.483 1.00 95.94 149 ALA A C 1
ATOM 1190 O O . ALA A 1 149 ? -9.072 12.090 14.465 1.00 95.94 149 ALA A O 1
ATOM 1191 N N . LEU A 1 150 ? -10.071 11.517 16.401 1.00 97.31 150 LEU A N 1
ATOM 1192 C CA . LEU A 1 150 ? -9.838 10.073 16.276 1.00 97.31 150 LEU A CA 1
ATOM 1193 C C . LEU A 1 150 ? -10.613 9.476 15.102 1.00 97.31 150 LEU A C 1
ATOM 1195 O O . LEU A 1 150 ? -10.064 8.662 14.369 1.00 97.31 150 LEU A O 1
ATOM 1199 N N . GLU A 1 151 ? -11.843 9.932 14.859 1.00 96.69 151 GLU A N 1
ATOM 1200 C CA . GLU A 1 151 ? -12.615 9.500 13.693 1.00 96.69 151 GLU A CA 1
ATOM 1201 C C . GLU A 1 151 ? -11.917 9.886 12.377 1.00 96.69 151 GLU A C 1
ATOM 1203 O O . GLU A 1 151 ? -11.819 9.068 11.467 1.00 96.69 151 GLU A O 1
ATOM 1208 N N . SER A 1 152 ? -11.349 11.093 12.284 1.00 93.69 152 SER A N 1
ATOM 1209 C CA . SER A 1 152 ? -10.565 11.515 11.110 1.00 93.69 152 SER A CA 1
ATOM 1210 C C . SER A 1 152 ? -9.295 10.669 10.908 1.00 93.69 152 SER A C 1
ATOM 1212 O O . SER A 1 152 ? -8.972 10.257 9.788 1.00 93.69 152 SER A O 1
ATOM 1214 N N . GLN A 1 153 ? -8.592 10.342 11.998 1.00 95.06 153 GLN A N 1
ATOM 1215 C CA . GLN A 1 153 ? -7.435 9.439 11.952 1.00 95.06 153 GLN A CA 1
ATOM 1216 C C . GLN A 1 153 ? -7.840 8.023 11.521 1.00 95.06 153 GLN A C 1
ATOM 1218 O O . GLN A 1 153 ? -7.186 7.434 10.662 1.00 95.06 153 GLN A O 1
ATOM 1223 N N . SER A 1 154 ? -8.957 7.514 12.044 1.00 96.25 154 SER A N 1
ATOM 1224 C CA . SER A 1 154 ? -9.548 6.229 11.661 1.00 96.25 154 SER A CA 1
ATOM 1225 C C . SER A 1 154 ? -9.856 6.168 10.163 1.00 96.25 154 SER A C 1
ATOM 1227 O O . SER A 1 154 ? -9.447 5.223 9.489 1.00 96.25 154 SER A O 1
ATOM 1229 N N . GLN A 1 155 ? -10.476 7.215 9.600 1.00 91.94 155 GLN A N 1
ATOM 1230 C CA . GLN A 1 155 ? -10.721 7.299 8.154 1.00 91.94 155 GLN A CA 1
ATOM 1231 C C . GLN A 1 155 ? -9.428 7.317 7.335 1.00 91.94 155 GLN A C 1
ATOM 1233 O O . GLN A 1 155 ? -9.364 6.710 6.266 1.00 91.94 155 GLN A O 1
ATOM 1238 N N . THR A 1 156 ? -8.380 7.966 7.843 1.00 89.38 156 THR A N 1
ATOM 1239 C CA . THR A 1 156 ? -7.066 7.969 7.187 1.00 89.38 156 THR A CA 1
ATOM 1240 C C . THR A 1 156 ? -6.464 6.563 7.156 1.00 89.38 156 THR A C 1
ATOM 1242 O O . THR A 1 156 ? -5.966 6.142 6.113 1.00 89.38 156 THR A O 1
ATOM 1245 N N . ILE A 1 157 ? -6.555 5.808 8.256 1.00 91.44 157 ILE A N 1
ATOM 1246 C CA . ILE A 1 157 ? -6.090 4.414 8.319 1.00 91.44 157 ILE A CA 1
ATOM 1247 C C . ILE A 1 157 ? -6.895 3.523 7.371 1.00 91.44 157 ILE A C 1
ATOM 1249 O O . ILE A 1 157 ? -6.303 2.746 6.629 1.00 91.44 157 ILE A O 1
ATOM 1253 N N . ILE A 1 158 ? -8.221 3.673 7.322 1.00 90.88 158 ILE A N 1
ATOM 1254 C CA . ILE A 1 158 ? -9.077 2.941 6.375 1.00 90.88 158 ILE A CA 1
ATOM 1255 C C . ILE A 1 158 ? -8.639 3.207 4.932 1.00 90.88 158 ILE A C 1
ATOM 1257 O O . ILE A 1 158 ? -8.466 2.265 4.161 1.00 90.88 158 ILE A O 1
ATOM 1261 N N . ALA A 1 159 ? -8.419 4.473 4.566 1.00 83.94 159 ALA A N 1
ATOM 1262 C CA . ALA A 1 159 ? -7.965 4.839 3.227 1.00 83.94 159 ALA A CA 1
ATOM 1263 C C . ALA A 1 159 ? -6.571 4.267 2.913 1.00 83.94 159 ALA A C 1
ATOM 1265 O O . ALA A 1 159 ? -6.330 3.798 1.800 1.00 83.94 159 ALA A O 1
ATOM 1266 N N . GLN A 1 160 ? -5.658 4.253 3.890 1.00 84.38 160 GLN A N 1
ATOM 1267 C CA . GLN A 1 160 ? -4.336 3.637 3.749 1.00 84.38 160 GLN A CA 1
ATOM 1268 C C . GLN A 1 160 ? -4.426 2.114 3.583 1.00 84.38 160 GLN A C 1
ATOM 1270 O O . GLN A 1 160 ? -3.793 1.566 2.680 1.00 84.38 160 GLN A O 1
ATOM 1275 N N . ASN A 1 161 ? -5.230 1.432 4.401 1.00 88.44 161 ASN A N 1
ATOM 1276 C CA . ASN A 1 161 ? -5.476 -0.005 4.287 1.00 88.44 161 ASN A CA 1
ATOM 1277 C C . ASN A 1 161 ? -6.069 -0.334 2.906 1.00 88.44 161 ASN A C 1
ATOM 1279 O O . ASN A 1 161 ? -5.564 -1.215 2.214 1.00 88.44 161 ASN A O 1
ATOM 1283 N N . ALA A 1 162 ? -7.067 0.434 2.454 1.00 87.81 162 ALA A N 1
ATOM 1284 C CA . ALA A 1 162 ? -7.694 0.275 1.143 1.00 87.81 162 ALA A CA 1
ATOM 1285 C C . ALA A 1 162 ? -6.700 0.478 -0.013 1.00 87.81 162 ALA A C 1
ATOM 1287 O O . ALA A 1 162 ? -6.669 -0.311 -0.962 1.00 87.81 162 ALA A O 1
ATOM 1288 N N . ALA A 1 163 ? -5.837 1.493 0.084 1.00 84.12 163 ALA A N 1
ATOM 1289 C CA . ALA A 1 163 ? -4.801 1.766 -0.904 1.00 84.12 163 ALA A CA 1
ATOM 1290 C C . ALA A 1 163 ? -3.719 0.674 -0.962 1.00 84.12 163 ALA A C 1
ATOM 1292 O O . ALA A 1 163 ? -3.059 0.541 -1.991 1.00 84.12 163 ALA A O 1
ATOM 1293 N N . ASN A 1 164 ? -3.526 -0.111 0.097 1.00 85.31 164 ASN A N 1
ATOM 1294 C CA . ASN A 1 164 ? -2.515 -1.172 0.161 1.00 85.31 164 ASN A CA 1
ATOM 1295 C C . ASN A 1 164 ? -3.066 -2.570 -0.148 1.00 85.31 164 ASN A C 1
ATOM 1297 O O . ASN A 1 164 ? -2.332 -3.552 -0.058 1.00 85.31 164 ASN A O 1
ATOM 1301 N N . THR A 1 165 ? -4.331 -2.664 -0.558 1.00 89.25 165 THR A N 1
ATOM 1302 C CA . THR A 1 165 ? -4.908 -3.921 -1.043 1.00 89.25 165 THR A CA 1
ATOM 1303 C C . THR A 1 165 ? -4.221 -4.403 -2.328 1.00 89.25 165 THR A C 1
ATOM 1305 O O . THR A 1 165 ? -3.740 -3.576 -3.116 1.00 89.25 165 THR A O 1
ATOM 1308 N N . PRO A 1 166 ? -4.198 -5.723 -2.592 1.00 91.56 166 PRO A N 1
ATOM 1309 C CA . PRO A 1 166 ? -3.625 -6.263 -3.822 1.00 91.56 166 PRO A CA 1
ATOM 1310 C C . PRO A 1 166 ? -4.223 -5.645 -5.093 1.00 91.56 166 PRO A C 1
ATOM 1312 O O . PRO A 1 166 ? -3.485 -5.290 -6.014 1.00 91.56 166 PRO A O 1
ATOM 1315 N N . GLU A 1 167 ? -5.540 -5.433 -5.131 1.00 91.94 167 GLU A N 1
ATOM 1316 C CA . GLU A 1 167 ? -6.223 -4.802 -6.262 1.00 91.94 167 GLU A CA 1
ATOM 1317 C C . GLU A 1 167 ? -5.753 -3.361 -6.472 1.00 91.94 167 GLU A C 1
ATOM 1319 O O . GLU A 1 167 ? -5.504 -2.949 -7.606 1.00 91.94 167 GLU A O 1
ATOM 1324 N N . ALA A 1 168 ? -5.592 -2.585 -5.394 1.00 87.19 168 ALA A N 1
ATOM 1325 C CA . ALA A 1 168 ? -5.119 -1.208 -5.489 1.00 87.19 168 ALA A CA 1
ATOM 1326 C C . ALA A 1 168 ? -3.656 -1.135 -5.957 1.00 87.19 168 ALA A C 1
ATOM 1328 O O . ALA A 1 168 ? -3.297 -0.261 -6.750 1.00 87.19 168 ALA A O 1
ATOM 1329 N N . ILE A 1 169 ? -2.813 -2.076 -5.519 1.00 88.88 169 ILE A N 1
ATOM 1330 C CA . ILE A 1 169 ? -1.434 -2.217 -6.003 1.00 88.88 169 ILE A CA 1
ATOM 1331 C C . ILE A 1 169 ? -1.426 -2.544 -7.505 1.00 88.88 169 ILE A C 1
ATOM 1333 O O . ILE A 1 169 ? -0.723 -1.883 -8.274 1.00 88.88 169 ILE A O 1
ATOM 1337 N N . ALA A 1 170 ? -2.242 -3.503 -7.949 1.00 92.62 170 ALA A N 1
ATOM 1338 C CA . ALA A 1 170 ? -2.358 -3.864 -9.361 1.00 92.62 170 ALA A CA 1
ATOM 1339 C C . ALA A 1 170 ? -2.926 -2.719 -10.225 1.00 92.62 170 ALA A C 1
ATOM 1341 O O . ALA A 1 170 ? -2.495 -2.525 -11.364 1.00 92.62 170 ALA A O 1
ATOM 1342 N N . ALA A 1 171 ? -3.846 -1.915 -9.689 1.00 90.38 171 ALA A N 1
ATOM 1343 C CA . ALA A 1 171 ? -4.374 -0.735 -10.370 1.00 90.38 171 ALA A CA 1
ATOM 1344 C C . ALA A 1 171 ? -3.301 0.353 -10.560 1.00 90.38 171 ALA A C 1
ATOM 1346 O O . ALA A 1 171 ? -3.169 0.893 -11.660 1.00 90.38 171 ALA A O 1
ATOM 1347 N N . ARG A 1 172 ? -2.460 0.617 -9.546 1.00 89.62 172 ARG A N 1
ATOM 1348 C CA . ARG A 1 172 ? -1.297 1.517 -9.691 1.00 89.62 172 ARG A CA 1
ATOM 1349 C C . ARG A 1 172 ? -0.302 1.019 -10.735 1.00 89.62 172 ARG A C 1
ATOM 1351 O O . ARG A 1 172 ? 0.184 1.817 -11.538 1.00 89.62 172 ARG A O 1
ATOM 1358 N N . TYR A 1 173 ? -0.054 -0.292 -10.775 1.00 93.69 173 TYR A N 1
ATOM 1359 C CA . TYR A 1 173 ? 0.756 -0.892 -11.834 1.00 93.69 173 TYR A CA 1
ATOM 1360 C C . TYR A 1 173 ? 0.158 -0.611 -13.214 1.00 93.69 173 TYR A C 1
ATOM 1362 O O . TYR A 1 173 ? 0.886 -0.225 -14.120 1.00 93.69 173 TYR A O 1
ATOM 1370 N N . GLN A 1 174 ? -1.161 -0.752 -13.382 1.00 94.94 174 GLN A N 1
ATOM 1371 C CA . GLN A 1 174 ? -1.820 -0.500 -14.665 1.00 94.94 174 GLN A CA 1
ATOM 1372 C C . GLN A 1 174 ? -1.667 0.955 -15.132 1.00 94.94 174 GLN A C 1
ATOM 1374 O O . GLN A 1 174 ? -1.467 1.186 -16.326 1.00 94.94 174 GLN A O 1
ATOM 1379 N N . ILE A 1 175 ? -1.730 1.923 -14.210 1.00 89.19 175 ILE A N 1
ATOM 1380 C CA . ILE A 1 175 ? -1.469 3.336 -14.518 1.00 89.19 175 ILE A CA 1
ATOM 1381 C C . ILE A 1 175 ? -0.042 3.495 -15.046 1.00 89.19 175 ILE A C 1
ATOM 1383 O O . ILE A 1 175 ? 0.132 4.024 -16.140 1.00 89.19 175 ILE A O 1
ATOM 1387 N N . ALA A 1 176 ? 0.962 2.992 -14.318 1.00 87.88 176 ALA A N 1
ATOM 1388 C CA . ALA A 1 176 ? 2.363 3.077 -14.733 1.00 87.88 176 ALA A CA 1
ATOM 1389 C C . ALA A 1 176 ? 2.608 2.362 -16.073 1.00 87.88 176 ALA A C 1
ATOM 1391 O O . ALA A 1 176 ? 3.225 2.916 -16.978 1.00 87.88 176 ALA A O 1
ATOM 1392 N N . TYR A 1 177 ? 2.053 1.162 -16.233 1.00 93.62 177 TYR A N 1
ATOM 1393 C CA . TYR A 1 177 ? 2.143 0.366 -17.451 1.00 93.62 177 TYR A CA 1
ATOM 1394 C C . TYR A 1 177 ? 1.638 1.126 -18.681 1.00 93.62 177 TYR A C 1
ATOM 1396 O O . TYR A 1 177 ? 2.282 1.096 -19.730 1.00 93.62 177 TYR A O 1
ATOM 1404 N N . ASN A 1 178 ? 0.514 1.834 -18.545 1.00 93.31 178 ASN A N 1
ATOM 1405 C CA . ASN A 1 178 ? -0.030 2.669 -19.613 1.00 93.31 178 ASN A CA 1
ATOM 1406 C C . ASN A 1 178 ? 0.802 3.942 -19.808 1.00 93.31 178 ASN A C 1
ATOM 1408 O O . ASN A 1 178 ? 1.150 4.276 -20.937 1.00 93.31 178 ASN A O 1
ATOM 1412 N N . GLN A 1 179 ? 1.156 4.618 -18.712 1.00 87.44 179 GLN A N 1
ATOM 1413 C CA . GLN A 1 179 ? 1.898 5.876 -18.727 1.00 87.44 179 GLN A CA 1
ATOM 1414 C C . GLN A 1 179 ? 3.256 5.742 -19.422 1.00 87.44 179 GLN A C 1
ATOM 1416 O O . GLN A 1 179 ? 3.657 6.663 -20.126 1.00 87.44 179 GLN A O 1
ATOM 1421 N N . PHE A 1 180 ? 3.950 4.619 -19.234 1.00 88.50 180 PHE A N 1
ATOM 1422 C CA . PHE A 1 180 ? 5.280 4.368 -19.796 1.00 88.50 180 PHE A CA 1
ATOM 1423 C C . PHE A 1 180 ? 5.267 3.479 -21.050 1.00 88.50 180 PHE A C 1
ATOM 1425 O O . PHE A 1 180 ? 6.325 3.040 -21.492 1.00 88.50 180 PHE A O 1
ATOM 1432 N N . GLY A 1 181 ? 4.093 3.176 -21.618 1.00 89.88 181 GLY A N 1
ATOM 1433 C CA . GLY A 1 181 ? 3.994 2.410 -22.867 1.00 89.88 181 GLY A CA 1
ATOM 1434 C C . GLY A 1 181 ? 4.536 0.976 -22.785 1.00 89.88 181 GLY A C 1
ATOM 1435 O O . GLY A 1 181 ? 4.956 0.406 -23.791 1.00 89.88 181 GLY A O 1
ATOM 1436 N N . TRP A 1 182 ? 4.521 0.350 -21.604 1.00 92.31 182 TRP A N 1
ATOM 1437 C CA . TRP A 1 182 ? 5.138 -0.966 -21.369 1.00 92.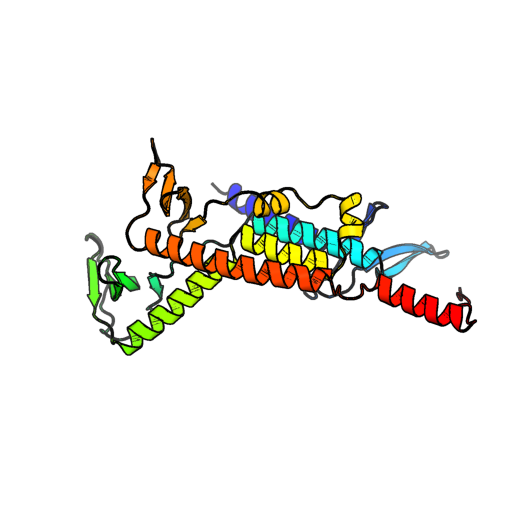31 182 TRP A CA 1
ATOM 1438 C C . TRP A 1 182 ? 4.470 -2.134 -22.112 1.00 92.31 182 TRP A C 1
ATOM 1440 O O . TRP A 1 182 ? 4.986 -3.257 -22.119 1.00 92.31 182 TRP A O 1
ATOM 1450 N N . ASN A 1 183 ? 3.361 -1.882 -22.810 1.00 92.00 183 ASN A N 1
ATOM 1451 C CA . ASN A 1 183 ? 2.752 -2.839 -23.730 1.00 92.00 183 ASN A CA 1
ATOM 1452 C C . ASN A 1 183 ? 3.709 -3.324 -24.822 1.00 92.00 183 ASN A C 1
ATOM 1454 O O . ASN A 1 183 ? 3.547 -4.441 -25.313 1.00 92.00 183 ASN A O 1
ATOM 1458 N N . GLU A 1 184 ? 4.722 -2.534 -25.186 1.00 89.88 184 GLU A N 1
ATOM 1459 C CA . GLU A 1 184 ? 5.727 -2.976 -26.151 1.00 89.88 184 GLU A CA 1
ATOM 1460 C C . GLU A 1 184 ? 6.603 -4.133 -25.633 1.00 89.88 184 GLU A C 1
ATOM 1462 O O . GLU A 1 184 ? 7.034 -4.983 -26.420 1.00 89.88 184 GLU A O 1
ATOM 1467 N N . PHE A 1 185 ? 6.844 -4.194 -24.318 1.00 92.75 185 PHE A N 1
ATOM 1468 C CA . PHE A 1 185 ? 7.696 -5.199 -23.677 1.00 92.75 185 PHE A CA 1
ATOM 1469 C C . PHE A 1 185 ? 6.898 -6.443 -23.287 1.00 92.75 185 PHE A C 1
ATOM 1471 O O . PHE A 1 185 ? 7.393 -7.564 -23.429 1.00 92.75 185 PHE A O 1
ATOM 1478 N N . ALA A 1 186 ? 5.631 -6.252 -22.909 1.00 91.88 186 ALA A N 1
ATOM 1479 C CA . ALA A 1 186 ? 4.746 -7.308 -22.423 1.00 91.88 186 ALA A CA 1
ATOM 1480 C C . ALA A 1 186 ? 4.503 -8.463 -23.414 1.00 91.88 186 ALA A C 1
ATOM 1482 O O . ALA A 1 186 ? 4.197 -9.579 -23.003 1.00 91.88 186 ALA A O 1
ATOM 1483 N N . ASN A 1 187 ? 4.660 -8.224 -24.721 1.00 86.81 187 ASN A N 1
ATOM 1484 C CA . ASN A 1 187 ? 4.553 -9.274 -25.744 1.00 86.81 187 ASN A CA 1
ATOM 1485 C C . ASN A 1 187 ? 5.699 -10.297 -25.688 1.00 86.81 187 ASN A C 1
ATOM 1487 O O . ASN A 1 187 ? 5.582 -11.388 -26.240 1.00 86.81 187 ASN A O 1
ATOM 1491 N N . ARG A 1 188 ? 6.835 -9.920 -25.097 1.00 87.56 188 ARG A N 1
ATOM 1492 C CA . ARG A 1 188 ? 8.049 -10.747 -25.025 1.00 87.56 188 ARG A CA 1
ATOM 1493 C C . ARG A 1 188 ? 8.280 -11.279 -23.622 1.00 87.56 188 ARG A C 1
ATOM 1495 O O . ARG A 1 188 ? 8.727 -12.408 -23.465 1.00 87.56 188 ARG A O 1
ATOM 1502 N N . GLU A 1 189 ? 7.970 -10.465 -22.626 1.00 92.56 189 GLU A N 1
ATOM 1503 C CA . GLU A 1 189 ? 8.017 -10.829 -21.221 1.00 92.56 189 GLU A CA 1
ATOM 1504 C C . GLU A 1 189 ? 6.667 -10.468 -20.611 1.00 92.56 189 GLU A C 1
ATOM 1506 O O . GLU A 1 189 ? 6.400 -9.287 -20.412 1.00 92.56 189 GLU A O 1
ATOM 1511 N N . PRO A 1 190 ? 5.776 -11.447 -20.395 1.00 94.94 190 PRO A N 1
ATOM 1512 C CA . PRO A 1 190 ? 4.430 -11.160 -19.933 1.00 94.94 190 PRO A CA 1
ATOM 1513 C C . PRO A 1 190 ? 4.445 -10.560 -18.527 1.00 94.94 190 PRO A C 1
ATOM 1515 O O . PRO A 1 190 ? 5.303 -10.874 -17.702 1.00 94.94 190 PRO A O 1
ATOM 1518 N N . VAL A 1 191 ? 3.430 -9.743 -18.240 1.00 95.75 191 VAL A N 1
ATOM 1519 C CA . VAL A 1 191 ? 3.188 -9.217 -16.892 1.00 95.75 191 VAL A CA 1
ATOM 1520 C C . VAL A 1 191 ? 3.124 -10.384 -15.892 1.00 95.75 191 VAL A C 1
ATOM 1522 O O . VAL A 1 191 ? 2.428 -11.371 -16.163 1.00 95.75 191 VAL A O 1
ATOM 1525 N N . PRO A 1 192 ? 3.805 -10.289 -14.735 1.00 95.38 192 PRO A N 1
ATOM 1526 C CA . PRO A 1 192 ? 3.774 -11.322 -13.709 1.00 95.38 192 PRO A CA 1
ATOM 1527 C C . PRO A 1 192 ? 2.361 -11.778 -13.324 1.00 95.38 192 PRO A C 1
ATOM 1529 O O . PRO A 1 192 ? 1.416 -10.986 -13.234 1.00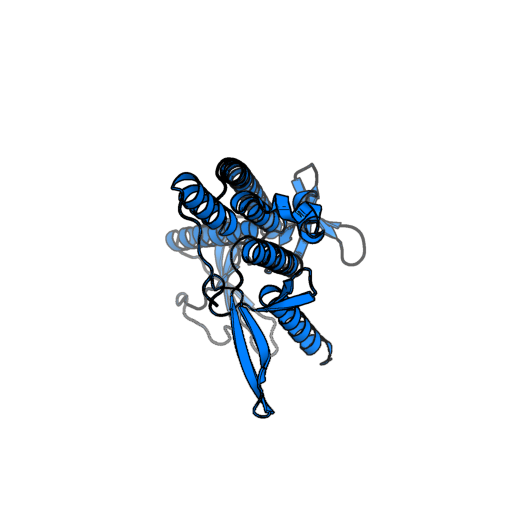 95.38 192 PRO A O 1
ATOM 1532 N N . GLN A 1 193 ? 2.226 -13.074 -13.032 1.00 94.50 193 GLN A N 1
ATOM 1533 C CA . GLN A 1 193 ? 0.945 -13.668 -12.637 1.00 94.50 193 GLN A CA 1
ATOM 1534 C C . GLN A 1 193 ? 0.401 -13.073 -11.335 1.00 94.50 193 GLN A C 1
ATOM 1536 O O . GLN A 1 193 ? -0.805 -12.896 -11.226 1.00 94.50 193 GLN A O 1
ATOM 1541 N N . ALA A 1 194 ? 1.265 -12.693 -10.386 1.00 92.25 194 ALA A N 1
ATOM 1542 C CA . ALA A 1 194 ? 0.842 -12.043 -9.143 1.00 92.25 194 ALA A CA 1
ATOM 1543 C C . ALA A 1 194 ? 0.026 -10.766 -9.417 1.00 92.25 194 ALA A C 1
ATOM 1545 O O . ALA A 1 194 ? -1.069 -10.599 -8.886 1.00 92.25 194 ALA A O 1
ATOM 1546 N N . ILE A 1 195 ? 0.517 -9.917 -10.324 1.00 94.31 195 ILE A N 1
ATOM 1547 C CA . ILE A 1 195 ? -0.147 -8.672 -10.734 1.00 94.31 195 ILE A CA 1
ATOM 1548 C C . ILE A 1 195 ? -1.429 -8.974 -11.517 1.00 94.31 195 ILE A C 1
ATOM 1550 O O . ILE A 1 195 ? -2.458 -8.333 -11.307 1.00 94.31 195 ILE A O 1
ATOM 1554 N N . THR A 1 196 ? -1.390 -9.970 -12.407 1.00 94.88 196 THR A N 1
ATOM 1555 C CA . THR A 1 196 ? -2.564 -10.360 -13.200 1.00 94.88 196 THR A CA 1
ATOM 1556 C C . THR A 1 196 ? -3.693 -10.890 -12.309 1.00 94.88 196 THR A C 1
ATOM 1558 O O . THR A 1 196 ? -4.825 -10.425 -12.432 1.00 94.88 196 THR A O 1
ATOM 1561 N N . ASN A 1 197 ? -3.383 -11.785 -11.369 1.00 93.94 197 ASN A N 1
ATOM 1562 C CA . ASN A 1 197 ? -4.342 -12.373 -10.432 1.00 93.94 197 ASN A CA 1
ATOM 1563 C C . ASN A 1 197 ? -4.985 -11.310 -9.539 1.00 93.94 197 ASN A C 1
ATOM 1565 O O . ASN A 1 197 ? -6.212 -11.277 -9.428 1.00 93.94 197 ASN A O 1
ATOM 1569 N N . ALA A 1 198 ? -4.169 -10.399 -8.997 1.00 92.19 198 ALA A N 1
ATOM 1570 C CA . ALA A 1 198 ? -4.623 -9.285 -8.171 1.00 92.19 198 ALA A CA 1
ATOM 1571 C C . ALA A 1 198 ? -5.577 -8.326 -8.909 1.00 92.19 198 ALA A C 1
ATOM 1573 O O . ALA A 1 198 ? -6.301 -7.580 -8.267 1.00 92.19 198 ALA A O 1
ATOM 1574 N N . ARG A 1 199 ? -5.620 -8.342 -10.248 1.00 89.12 199 ARG A N 1
ATOM 1575 C CA . ARG A 1 199 ? -6.560 -7.533 -11.043 1.00 89.12 199 ARG A CA 1
ATOM 1576 C C . ARG A 1 199 ? -7.866 -8.261 -11.374 1.00 89.12 199 ARG A C 1
ATOM 1578 O O . ARG A 1 199 ? -8.890 -7.615 -11.564 1.00 89.12 199 ARG A O 1
ATOM 1585 N N . THR A 1 200 ? -7.827 -9.582 -11.546 1.00 83.81 200 THR A N 1
ATOM 1586 C CA . THR A 1 200 ? -8.921 -10.335 -12.196 1.00 83.81 200 THR A CA 1
ATOM 1587 C C . THR A 1 200 ? -9.866 -11.061 -11.247 1.00 83.81 200 THR A C 1
ATOM 1589 O O . THR A 1 200 ? -10.920 -11.517 -11.683 1.00 83.81 200 THR A O 1
ATOM 1592 N N . GLN A 1 201 ? -9.501 -11.211 -9.977 1.00 76.50 201 GLN A N 1
ATOM 1593 C CA . GLN A 1 201 ? -10.294 -11.949 -8.996 1.00 76.50 201 GLN A CA 1
ATOM 1594 C C . GLN A 1 201 ? -10.581 -11.053 -7.792 1.00 76.50 201 GLN A C 1
ATOM 1596 O O . GLN A 1 201 ? -9.653 -10.372 -7.352 1.00 76.50 201 GLN A O 1
ATOM 1601 N N . PRO A 1 202 ? -11.809 -11.067 -7.238 1.00 79.50 202 PRO A N 1
ATOM 1602 C CA . PRO A 1 202 ? -12.064 -10.460 -5.938 1.00 79.50 202 PRO A CA 1
ATOM 1603 C C . PRO A 1 202 ? -11.107 -11.065 -4.913 1.00 79.50 202 PRO A C 1
ATOM 1605 O O . PRO A 1 202 ? -11.117 -12.285 -4.720 1.00 79.50 202 PRO A O 1
ATOM 1608 N N . GLN A 1 203 ? -10.261 -10.247 -4.294 1.00 88.25 203 GLN A N 1
ATOM 1609 C CA . GLN A 1 203 ? -9.344 -10.741 -3.282 1.00 88.25 203 GLN A CA 1
ATOM 1610 C C . GLN A 1 203 ? -10.027 -10.732 -1.913 1.00 88.25 203 GLN A C 1
ATOM 1612 O O . GLN A 1 203 ? -10.861 -9.867 -1.620 1.00 88.25 203 GLN A O 1
ATOM 1617 N N . PRO A 1 204 ? -9.682 -11.689 -1.039 1.00 93.12 204 PRO A N 1
ATOM 1618 C CA . PRO A 1 204 ? -9.972 -11.556 0.376 1.00 93.12 204 PRO A CA 1
ATOM 1619 C C . PRO A 1 204 ? -9.338 -10.272 0.925 1.00 93.12 204 PRO A C 1
ATOM 1621 O O . PRO A 1 204 ? -8.193 -9.954 0.601 1.00 93.12 204 PRO A O 1
ATOM 1624 N N . LEU A 1 205 ? -10.043 -9.573 1.811 1.00 94.88 205 LEU A N 1
ATOM 1625 C CA . LEU A 1 205 ? -9.463 -8.461 2.558 1.00 94.88 205 LEU A CA 1
ATOM 1626 C C . LEU A 1 205 ? -8.879 -8.980 3.866 1.00 94.88 205 LEU A C 1
ATOM 1628 O O . LEU A 1 205 ? -9.567 -9.644 4.640 1.00 94.88 205 LEU A O 1
ATOM 1632 N N . GLN A 1 206 ? -7.611 -8.673 4.125 1.00 94.88 206 GLN A N 1
ATOM 1633 C CA . GLN A 1 206 ? -7.043 -8.863 5.453 1.00 94.88 206 GLN A CA 1
ATOM 1634 C C . GLN A 1 206 ? -7.571 -7.761 6.380 1.00 94.88 206 GLN A C 1
ATOM 1636 O O . GLN A 1 206 ? -7.590 -6.595 5.989 1.00 94.88 206 GLN A O 1
ATOM 1641 N N . ALA A 1 207 ? -8.002 -8.126 7.585 1.00 96.44 207 ALA A N 1
ATOM 1642 C CA . ALA A 1 207 ? -8.342 -7.175 8.637 1.00 96.44 207 ALA A CA 1
ATOM 1643 C C . ALA A 1 207 ? -7.152 -6.975 9.586 1.00 96.44 207 ALA A C 1
ATOM 1645 O O . ALA A 1 207 ? -6.198 -7.760 9.605 1.00 96.44 207 ALA A O 1
ATOM 1646 N N . SER A 1 208 ? -7.234 -5.947 10.423 1.00 95.88 208 SER A N 1
ATOM 1647 C CA . SER A 1 208 ? -6.257 -5.653 11.475 1.00 95.88 208 SER A CA 1
ATOM 1648 C C . SER A 1 208 ? -6.063 -6.773 12.511 1.00 95.88 208 SER A C 1
ATOM 1650 O O . SER A 1 208 ? -5.016 -6.851 13.155 1.00 95.88 208 SER A O 1
ATOM 1652 N N . ASP A 1 209 ? -7.027 -7.693 12.626 1.00 94.25 209 ASP A N 1
ATOM 1653 C CA . ASP A 1 209 ? -6.936 -8.904 13.456 1.00 94.25 209 ASP A CA 1
ATOM 1654 C C . ASP A 1 209 ? -6.005 -9.992 12.874 1.00 94.25 209 ASP A C 1
ATOM 1656 O O . ASP A 1 209 ? -5.778 -11.026 13.507 1.00 94.25 209 ASP A O 1
ATOM 1660 N N . GLY A 1 210 ? -5.466 -9.766 11.671 1.00 92.88 210 GLY A N 1
ATOM 1661 C CA . GLY A 1 210 ? -4.534 -10.646 10.972 1.00 92.88 210 GLY A CA 1
ATOM 1662 C C . GLY A 1 210 ? -5.181 -11.699 10.068 1.00 92.88 210 GLY A C 1
ATOM 1663 O O . GLY A 1 210 ? -4.454 -12.361 9.320 1.00 92.88 210 GLY A O 1
ATOM 1664 N N . HIS A 1 211 ? -6.506 -11.848 10.077 1.00 95.19 211 HIS A N 1
ATOM 1665 C CA . HIS A 1 211 ? -7.219 -12.830 9.261 1.00 95.19 211 HIS A CA 1
ATOM 1666 C C . HIS A 1 211 ? -7.677 -12.241 7.926 1.00 95.19 211 HIS A C 1
ATOM 1668 O O . HIS A 1 211 ? -7.936 -11.045 7.800 1.00 95.19 211 HIS A O 1
ATOM 1674 N N . SER A 1 212 ? -7.810 -13.108 6.922 1.00 95.06 212 SER A N 1
ATOM 1675 C CA . SER A 1 212 ? -8.359 -12.765 5.610 1.00 95.06 212 SER A CA 1
ATOM 1676 C C . SER A 1 212 ? -9.837 -13.126 5.534 1.00 95.06 212 SER A C 1
ATOM 1678 O O . SER A 1 212 ? -10.217 -14.270 5.776 1.00 95.06 212 SER A O 1
ATOM 1680 N N . TYR A 1 213 ? -10.658 -12.159 5.146 1.00 96.94 213 TYR A N 1
ATOM 1681 C CA . TYR A 1 213 ? -12.099 -12.296 5.033 1.00 96.94 213 TYR A CA 1
ATOM 1682 C C . TYR A 1 213 ? -12.541 -12.216 3.576 1.00 96.94 213 TYR A C 1
ATOM 1684 O O . TYR A 1 213 ? -12.071 -11.384 2.800 1.00 96.94 213 TYR A O 1
ATOM 1692 N N . THR A 1 214 ? -13.499 -13.061 3.216 1.00 95.69 214 THR A N 1
ATOM 1693 C CA . THR A 1 214 ? -14.188 -13.013 1.924 1.00 95.69 214 THR A CA 1
ATOM 1694 C C . THR A 1 214 ? -15.577 -12.428 2.105 1.00 95.69 214 THR A C 1
ATOM 1696 O O . THR A 1 214 ? -16.248 -12.724 3.097 1.00 95.69 214 THR A O 1
ATOM 1699 N N . ARG A 1 215 ? -15.986 -11.575 1.163 1.00 94.94 215 ARG A N 1
ATOM 1700 C CA . ARG A 1 215 ? -17.314 -10.962 1.145 1.00 94.94 215 ARG A CA 1
ATOM 1701 C C . ARG A 1 215 ? -18.242 -11.781 0.267 1.00 94.94 215 ARG A C 1
ATOM 1703 O O . ARG A 1 215 ? -17.921 -12.025 -0.895 1.00 94.94 215 ARG A O 1
ATOM 1710 N N . ASP A 1 216 ? -19.386 -12.178 0.801 1.00 92.56 216 ASP A N 1
ATOM 1711 C CA . ASP A 1 216 ? -20.411 -12.860 0.019 1.00 92.56 216 ASP A CA 1
ATOM 1712 C C . ASP A 1 216 ? -21.304 -11.870 -0.763 1.00 92.56 216 ASP A C 1
ATOM 1714 O O . ASP A 1 216 ? -21.143 -10.645 -0.702 1.00 92.56 216 ASP A O 1
ATOM 1718 N N . ALA A 1 217 ? -22.272 -12.406 -1.512 1.00 90.06 217 ALA A N 1
ATOM 1719 C CA . ALA A 1 217 ? -23.225 -11.608 -2.286 1.00 90.06 217 ALA A CA 1
ATOM 1720 C C . ALA A 1 217 ? -24.185 -10.773 -1.414 1.00 90.06 217 ALA A C 1
ATOM 1722 O O . ALA A 1 217 ? -24.701 -9.757 -1.879 1.00 90.06 217 ALA A O 1
ATOM 1723 N N . ASN A 1 218 ? -24.408 -11.176 -0.160 1.00 91.31 218 ASN A N 1
ATOM 1724 C CA . ASN A 1 218 ? -25.224 -10.440 0.809 1.00 91.31 218 ASN A CA 1
ATOM 1725 C C . ASN A 1 218 ? -24.426 -9.319 1.495 1.00 91.31 218 ASN A C 1
ATOM 1727 O O . ASN A 1 218 ? -24.994 -8.470 2.182 1.00 91.31 218 ASN A O 1
ATOM 1731 N N . GLY A 1 219 ? -23.110 -9.291 1.285 1.00 91.75 219 GLY A N 1
ATOM 1732 C CA . GLY A 1 219 ? -22.198 -8.341 1.893 1.00 91.75 219 GLY A CA 1
ATOM 1733 C C . GLY A 1 219 ? -21.695 -8.746 3.273 1.00 91.75 219 GLY A C 1
ATOM 1734 O O . GLY A 1 219 ? -21.151 -7.895 3.980 1.00 91.75 219 GLY A O 1
ATOM 1735 N N . GLU A 1 220 ? -21.865 -10.009 3.655 1.00 95.62 220 GLU A N 1
ATOM 1736 C CA . GLU A 1 220 ? -21.319 -10.564 4.885 1.00 95.62 220 GLU A CA 1
ATOM 1737 C C . GLU A 1 220 ? -19.868 -10.996 4.688 1.00 95.62 220 GLU A C 1
ATOM 1739 O O . GLU A 1 220 ? -19.483 -11.537 3.651 1.00 95.62 220 GLU A O 1
ATOM 1744 N N . TRP A 1 221 ? -19.054 -10.741 5.709 1.00 97.44 221 TRP A N 1
ATOM 1745 C CA . TRP A 1 221 ? -17.640 -11.082 5.715 1.00 97.44 221 TRP A CA 1
ATOM 1746 C C . TRP A 1 221 ? -17.412 -12.338 6.528 1.00 97.44 221 TRP A C 1
ATOM 1748 O O . TRP A 1 221 ? -17.832 -12.407 7.684 1.00 97.44 221 TRP A O 1
ATOM 1758 N N . THR A 1 222 ? -16.702 -13.302 5.955 1.00 96.88 222 THR A N 1
ATOM 1759 C CA . THR A 1 222 ? -16.368 -14.549 6.642 1.00 96.88 222 THR A CA 1
ATOM 1760 C C . THR A 1 222 ? -14.906 -14.931 6.455 1.00 96.88 222 THR A C 1
ATOM 1762 O O . THR A 1 222 ? -14.325 -14.713 5.391 1.00 96.88 222 THR A O 1
ATOM 1765 N N . THR A 1 223 ? -14.314 -15.496 7.503 1.00 96.12 223 THR A N 1
ATOM 1766 C CA . THR A 1 223 ? -12.952 -16.049 7.512 1.00 96.12 223 THR A CA 1
ATOM 1767 C C . THR A 1 223 ? -13.005 -17.556 7.793 1.00 96.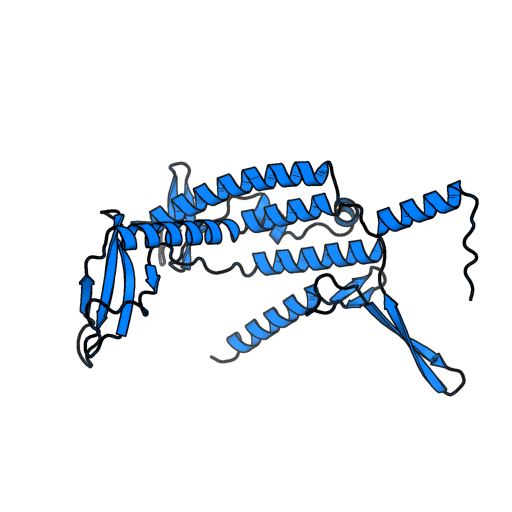12 223 THR A C 1
ATOM 1769 O O . THR A 1 223 ? -13.927 -18.002 8.488 1.00 96.12 223 THR A O 1
ATOM 1772 N N . PRO A 1 224 ? -12.073 -18.378 7.276 1.00 92.94 224 PRO A N 1
ATOM 1773 C CA . PRO A 1 224 ? -12.002 -19.795 7.624 1.00 92.94 224 PRO A CA 1
ATOM 1774 C C . PRO A 1 224 ? -11.904 -20.025 9.140 1.00 92.94 224 PRO A C 1
ATOM 1776 O O . PRO A 1 224 ? -11.122 -19.380 9.838 1.00 92.94 224 PRO A O 1
ATOM 1779 N N . GLY A 1 225 ? -12.696 -20.964 9.662 1.00 86.88 225 GLY A N 1
ATOM 1780 C CA . GLY A 1 225 ? -12.609 -21.386 11.058 1.00 86.88 225 GLY A CA 1
ATOM 1781 C C . GLY A 1 225 ? -11.366 -22.240 11.324 1.00 86.88 225 GLY A C 1
ATOM 1782 O O . GLY A 1 225 ? -10.910 -22.978 10.457 1.00 86.88 225 GLY A O 1
ATOM 1783 N N . THR A 1 226 ? -10.838 -22.189 12.551 1.00 79.81 226 THR A N 1
ATOM 1784 C CA . THR A 1 226 ? -9.626 -22.934 12.954 1.00 79.81 226 THR A CA 1
ATOM 1785 C C . THR A 1 226 ? -9.772 -24.455 12.840 1.00 79.81 226 THR A C 1
ATOM 1787 O O . THR A 1 226 ? -8.781 -25.148 12.631 1.00 79.81 226 THR A O 1
ATOM 1790 N N . PHE A 1 227 ? -10.992 -24.982 12.983 1.00 77.81 227 PHE A N 1
ATOM 1791 C CA . PHE A 1 227 ? -11.259 -26.424 12.939 1.00 77.81 227 PHE A CA 1
ATOM 1792 C C . PHE A 1 227 ? -12.207 -26.810 11.801 1.00 77.81 227 PHE A C 1
ATOM 1794 O O . PHE A 1 227 ? -11.869 -27.673 11.000 1.00 77.81 227 PHE A O 1
ATOM 1801 N N . TYR A 1 228 ? -13.377 -26.171 11.716 1.00 77.25 228 TYR A N 1
ATOM 1802 C CA . TYR A 1 228 ? -14.366 -26.389 10.658 1.00 77.25 228 TYR A CA 1
ATOM 1803 C C . TYR A 1 228 ? -15.189 -25.116 10.431 1.00 77.25 228 TYR A C 1
ATOM 1805 O O . TYR A 1 228 ? -15.351 -24.309 11.346 1.00 77.25 228 TYR A O 1
ATOM 1813 N N . GLY A 1 229 ? -15.757 -24.981 9.231 1.00 88.06 229 GLY A N 1
ATOM 1814 C CA . GLY A 1 229 ? -16.699 -23.914 8.891 1.00 88.06 229 GLY A CA 1
ATOM 1815 C C . GLY A 1 229 ? -16.052 -22.545 8.686 1.00 88.06 229 GLY A C 1
ATOM 1816 O O . GLY A 1 229 ? -14.853 -22.424 8.434 1.00 88.06 229 GLY A O 1
ATOM 1817 N N . THR A 1 230 ? -16.882 -21.512 8.767 1.00 90.94 230 THR A N 1
ATOM 1818 C CA . THR A 1 230 ? -16.502 -20.112 8.574 1.00 90.94 230 THR A CA 1
ATOM 1819 C C . THR A 1 230 ? -16.964 -19.280 9.760 1.00 90.94 230 THR A C 1
ATOM 1821 O O . THR A 1 230 ? -18.078 -19.472 10.250 1.00 90.94 230 THR A O 1
ATOM 1824 N N . ASN A 1 231 ? -16.142 -18.327 10.185 1.00 93.44 231 ASN A N 1
ATOM 1825 C CA . ASN A 1 231 ? -16.478 -17.378 11.237 1.00 93.44 231 ASN A CA 1
ATOM 1826 C C . ASN A 1 231 ? -16.886 -16.038 10.613 1.00 93.44 231 ASN A C 1
ATOM 1828 O O . ASN A 1 231 ? -16.121 -15.499 9.807 1.00 93.44 231 ASN A O 1
ATOM 1832 N N . PRO A 1 232 ? -18.058 -15.482 10.960 1.00 95.50 232 PRO A N 1
ATOM 1833 C CA . PRO A 1 232 ? -18.446 -14.162 10.489 1.00 95.50 232 PRO A CA 1
ATOM 1834 C C . PRO A 1 232 ? -17.614 -13.073 11.175 1.00 95.50 232 PRO A C 1
ATOM 1836 O O . PRO A 1 232 ? -17.336 -13.150 12.375 1.00 95.50 232 PRO A O 1
ATOM 1839 N N . ALA A 1 233 ? -17.263 -12.023 10.434 1.00 96.31 233 ALA A N 1
ATOM 1840 C CA . ALA A 1 233 ? -16.730 -10.806 11.031 1.00 96.31 233 ALA A CA 1
ATOM 1841 C C . ALA A 1 233 ? -17.822 -10.131 11.872 1.00 96.31 233 ALA A C 1
ATOM 1843 O O . ALA A 1 233 ? -18.972 -9.996 11.441 1.00 96.31 233 ALA A O 1
ATOM 1844 N N . THR A 1 234 ? -17.462 -9.653 13.061 1.00 95.31 234 THR A N 1
ATOM 1845 C CA . THR A 1 234 ? -18.391 -8.966 13.967 1.00 95.31 234 THR A CA 1
ATOM 1846 C C . THR A 1 234 ? -17.796 -7.657 14.475 1.00 95.31 234 THR A C 1
ATOM 1848 O O . THR A 1 234 ? -16.599 -7.406 14.336 1.00 95.31 234 THR A O 1
ATOM 1851 N N . GLY A 1 235 ? -18.650 -6.788 15.022 1.00 95.69 235 GLY A N 1
ATOM 1852 C CA . GLY A 1 235 ? -18.243 -5.522 15.627 1.00 95.69 235 GLY A CA 1
ATOM 1853 C C . GLY A 1 235 ? -17.356 -4.653 14.726 1.00 95.69 235 GLY A C 1
ATOM 1854 O O . GLY A 1 235 ? -17.653 -4.458 13.546 1.00 95.69 235 GLY A O 1
ATOM 1855 N N . ASN A 1 236 ? -16.259 -4.146 15.294 1.00 96.56 236 ASN A N 1
ATOM 1856 C CA . ASN A 1 236 ? -15.320 -3.254 14.610 1.00 96.56 236 ASN A CA 1
ATOM 1857 C C . ASN A 1 236 ? -14.634 -3.908 13.406 1.00 96.56 236 ASN A C 1
ATOM 1859 O O . ASN A 1 236 ? -14.422 -3.225 12.413 1.00 96.56 236 ASN A O 1
ATOM 1863 N N . THR A 1 237 ? -14.359 -5.215 13.440 1.00 97.38 237 THR A N 1
ATOM 1864 C CA . THR A 1 237 ? -13.756 -5.930 12.303 1.00 97.38 237 THR A CA 1
ATOM 1865 C C . THR A 1 237 ? -14.676 -5.898 11.084 1.00 97.38 237 THR A C 1
ATOM 1867 O O . THR A 1 237 ? -14.239 -5.646 9.964 1.00 97.38 237 THR A O 1
ATOM 1870 N N . ARG A 1 238 ? -15.985 -6.096 11.285 1.00 96.88 238 ARG A N 1
ATOM 1871 C CA . ARG A 1 238 ? -16.968 -5.999 10.194 1.00 96.88 238 ARG A CA 1
ATOM 1872 C C . ARG A 1 238 ? -17.048 -4.581 9.629 1.00 96.88 238 ARG A C 1
ATOM 1874 O O . ARG A 1 238 ? -17.139 -4.416 8.414 1.00 96.88 238 ARG A O 1
ATOM 1881 N N . GLU A 1 239 ? -17.047 -3.571 10.496 1.00 96.19 239 GLU A N 1
ATOM 1882 C CA . GLU A 1 239 ? -17.080 -2.169 10.069 1.00 96.19 239 GLU A CA 1
ATOM 1883 C C . GLU A 1 239 ? -15.801 -1.783 9.305 1.00 96.19 239 GLU A C 1
ATOM 1885 O O . GLU A 1 239 ? -15.891 -1.176 8.238 1.00 96.19 239 GLU A O 1
ATOM 1890 N N . GLU A 1 240 ? -14.629 -2.210 9.788 1.00 97.06 240 GLU A N 1
ATOM 1891 C CA . GLU A 1 240 ? -13.326 -2.011 9.141 1.00 97.06 240 GLU A CA 1
ATOM 1892 C C . GLU A 1 240 ? -13.353 -2.566 7.718 1.00 97.06 240 GLU A C 1
ATOM 1894 O O . GLU A 1 240 ? -13.043 -1.846 6.768 1.00 97.06 240 GLU A O 1
ATOM 1899 N N . LEU A 1 241 ? -13.767 -3.826 7.561 1.00 97.81 241 LEU A N 1
ATOM 1900 C CA . LEU A 1 241 ? -13.833 -4.500 6.266 1.00 97.81 241 LEU A CA 1
ATOM 1901 C C . LEU A 1 241 ? -14.804 -3.802 5.308 1.00 97.81 241 LEU A C 1
ATOM 1903 O O . LEU A 1 241 ? -14.477 -3.592 4.141 1.00 97.81 241 LEU A O 1
ATOM 1907 N N . ASN A 1 242 ? -15.976 -3.386 5.795 1.00 96.69 242 ASN A N 1
ATOM 1908 C CA . ASN A 1 242 ? -16.952 -2.659 4.982 1.00 96.69 242 ASN A CA 1
ATOM 1909 C C . ASN A 1 242 ? -16.410 -1.317 4.486 1.00 96.69 242 ASN A C 1
ATOM 1911 O O . ASN A 1 242 ? -16.512 -1.025 3.292 1.00 96.69 242 ASN A O 1
ATOM 1915 N N . ARG A 1 243 ? -15.822 -0.508 5.376 1.00 95.44 243 ARG A N 1
ATOM 1916 C CA . ARG A 1 243 ? -15.280 0.803 4.995 1.00 95.44 243 ARG A CA 1
ATOM 1917 C C . ARG A 1 243 ? -14.046 0.681 4.114 1.00 95.44 243 ARG A C 1
ATOM 1919 O O . ARG A 1 243 ? -13.920 1.428 3.148 1.00 95.44 243 ARG A O 1
ATOM 1926 N N . THR A 1 244 ? -13.177 -0.286 4.400 1.00 95.06 244 THR A N 1
ATOM 1927 C CA . THR A 1 244 ? -11.988 -0.568 3.584 1.00 95.06 244 THR A CA 1
ATOM 1928 C C . THR A 1 244 ? -12.396 -0.995 2.180 1.00 95.06 244 THR A C 1
ATOM 1930 O O . THR A 1 244 ? -11.896 -0.437 1.208 1.00 95.06 244 THR A O 1
ATOM 1933 N N . TRP A 1 245 ? -13.368 -1.903 2.050 1.00 95.25 245 TRP A N 1
ATOM 1934 C CA . TRP A 1 245 ? -13.905 -2.310 0.752 1.00 95.25 245 TRP A CA 1
ATOM 1935 C C . TRP A 1 245 ? -14.540 -1.140 -0.002 1.00 95.25 245 TRP A C 1
ATOM 1937 O O . TRP A 1 245 ? -14.243 -0.934 -1.175 1.00 95.25 245 TRP A O 1
ATOM 1947 N N . GLN A 1 246 ? -15.369 -0.327 0.658 1.00 94.06 246 GLN A N 1
ATOM 1948 C CA . GLN A 1 246 ? -15.986 0.837 0.018 1.00 94.06 246 GLN A CA 1
ATOM 1949 C C . GLN A 1 246 ? -14.934 1.843 -0.476 1.00 94.06 246 GLN A C 1
ATOM 1951 O O . GLN A 1 246 ? -15.016 2.315 -1.611 1.00 94.06 246 GLN A O 1
ATOM 1956 N N . SER A 1 247 ? -13.934 2.146 0.356 1.00 90.00 247 SER A N 1
ATOM 1957 C CA . SER A 1 247 ? -12.824 3.035 0.002 1.00 90.00 247 SER A CA 1
ATOM 1958 C C . SER A 1 247 ? -11.989 2.467 -1.149 1.00 90.00 247 SER A C 1
ATOM 1960 O O . SER A 1 247 ? -11.650 3.200 -2.078 1.00 90.00 247 SER A O 1
ATOM 1962 N N . GLN A 1 248 ? -11.728 1.157 -1.143 1.00 92.06 248 GLN A N 1
ATOM 1963 C CA . GLN A 1 248 ? -11.030 0.460 -2.219 1.00 92.06 248 GLN A CA 1
ATOM 1964 C C . GLN A 1 248 ? -11.801 0.579 -3.537 1.00 92.06 248 GLN A C 1
ATOM 1966 O O . GLN A 1 248 ? -11.210 0.951 -4.544 1.00 92.06 248 GLN A O 1
ATOM 1971 N N . GLN A 1 249 ? -13.110 0.308 -3.547 1.00 91.62 249 GLN A N 1
ATOM 1972 C CA . GLN A 1 249 ? -13.924 0.393 -4.764 1.00 91.62 249 GLN A CA 1
ATOM 1973 C C . GLN A 1 249 ? -13.915 1.802 -5.367 1.00 91.62 249 GLN A C 1
ATOM 1975 O O . GLN A 1 249 ? -13.740 1.941 -6.577 1.00 91.62 249 GLN A O 1
ATOM 1980 N N . ALA A 1 250 ? -14.038 2.841 -4.535 1.00 86.00 250 ALA A N 1
ATOM 1981 C CA . ALA A 1 250 ? -13.924 4.225 -4.992 1.00 86.00 250 ALA A CA 1
ATOM 1982 C C . ALA A 1 250 ? -12.531 4.506 -5.589 1.00 86.00 250 ALA A C 1
ATOM 1984 O O . ALA A 1 250 ? -12.421 4.969 -6.722 1.00 86.00 250 ALA A O 1
ATOM 1985 N N . GLY A 1 251 ? -11.462 4.126 -4.881 1.00 82.75 251 GLY A N 1
ATOM 1986 C CA . GLY A 1 251 ? -10.094 4.306 -5.368 1.00 82.75 251 GLY A CA 1
ATOM 1987 C C . GLY A 1 251 ? -9.798 3.539 -6.663 1.00 82.75 251 GLY A C 1
ATOM 1988 O O . GLY A 1 251 ? -9.079 4.038 -7.524 1.00 82.75 251 GLY A O 1
ATOM 1989 N N . LEU A 1 252 ? -10.367 2.343 -6.844 1.00 88.94 252 LEU A N 1
ATOM 1990 C CA . LEU A 1 252 ? -10.236 1.563 -8.078 1.00 88.94 252 LEU A CA 1
ATOM 1991 C C . LEU A 1 252 ? -10.927 2.245 -9.265 1.00 88.94 252 LEU A C 1
ATOM 1993 O O . LEU A 1 252 ? -10.387 2.206 -10.370 1.00 88.94 252 LEU A O 1
ATOM 1997 N N . GLN A 1 253 ? -12.077 2.892 -9.057 1.00 88.12 253 GLN A N 1
ATOM 1998 C CA . GLN A 1 253 ? -12.758 3.667 -10.102 1.00 88.12 253 GLN A CA 1
ATOM 1999 C C . GLN A 1 253 ? -11.934 4.890 -10.527 1.00 88.12 253 GLN A C 1
ATOM 2001 O O . GLN A 1 253 ? -11.755 5.134 -11.727 1.00 88.12 253 GLN A O 1
ATOM 2006 N N . ASP A 1 254 ? -11.370 5.610 -9.558 1.00 79.06 254 ASP A N 1
ATOM 2007 C CA . ASP A 1 254 ? -10.485 6.746 -9.822 1.00 79.06 254 ASP A CA 1
ATOM 2008 C C . ASP A 1 254 ? -9.228 6.294 -10.578 1.00 79.06 254 ASP A C 1
ATOM 2010 O O . ASP A 1 254 ? -8.881 6.851 -11.623 1.00 79.06 254 ASP A O 1
ATOM 2014 N N . MET A 1 255 ? -8.580 5.219 -10.118 1.00 87.00 255 MET A N 1
ATOM 2015 C CA . MET A 1 255 ? -7.389 4.669 -10.768 1.00 87.00 255 MET A CA 1
ATOM 2016 C C . MET A 1 255 ? -7.674 4.112 -12.166 1.00 87.00 255 MET A C 1
ATOM 2018 O O . MET A 1 255 ? -6.832 4.253 -13.050 1.00 87.00 255 MET A O 1
ATOM 2022 N N . ALA A 1 256 ? -8.848 3.521 -12.407 1.00 89.31 256 ALA A N 1
ATOM 2023 C CA . ALA A 1 256 ? -9.254 3.094 -13.744 1.00 89.31 256 ALA A CA 1
ATOM 2024 C C . ALA A 1 256 ? -9.380 4.291 -14.697 1.00 89.31 256 ALA A C 1
ATOM 2026 O O . ALA A 1 256 ? -8.891 4.240 -15.827 1.00 89.31 256 ALA A O 1
ATOM 2027 N N . SER A 1 257 ? -9.954 5.396 -14.215 1.00 87.06 257 SER A N 1
ATOM 2028 C CA . SER A 1 257 ? -10.039 6.645 -14.977 1.00 87.06 257 SER A CA 1
ATOM 2029 C C . SER A 1 257 ? -8.646 7.214 -15.274 1.00 87.06 257 SER A C 1
ATOM 2031 O O . SER A 1 257 ? -8.352 7.576 -16.414 1.00 87.06 257 SER A O 1
ATOM 2033 N N . MET A 1 258 ? -7.746 7.222 -14.284 1.00 80.81 258 MET A N 1
ATOM 2034 C CA . MET A 1 258 ? -6.347 7.630 -14.469 1.00 80.81 258 MET A CA 1
ATOM 2035 C C . MET A 1 258 ? -5.603 6.730 -15.460 1.00 80.81 258 MET A C 1
ATOM 2037 O O . MET A 1 258 ? -4.822 7.226 -16.269 1.00 80.81 258 MET A O 1
ATOM 2041 N N . ALA A 1 259 ? -5.843 5.419 -15.426 1.00 88.94 259 ALA A N 1
ATOM 2042 C CA . ALA A 1 259 ? -5.217 4.473 -16.340 1.00 88.94 259 ALA A CA 1
ATOM 2043 C C . ALA A 1 259 ? -5.639 4.730 -17.794 1.00 88.94 259 ALA A C 1
ATOM 2045 O O . ALA A 1 259 ? -4.803 4.610 -18.690 1.00 88.94 259 ALA A O 1
ATOM 2046 N N . GLU A 1 260 ? -6.893 5.118 -18.039 1.00 90.38 260 GLU A N 1
ATOM 2047 C CA . GLU A 1 260 ? -7.368 5.480 -19.379 1.00 90.38 260 GLU A CA 1
ATOM 2048 C C . GLU A 1 260 ? -6.761 6.805 -19.868 1.00 90.38 260 GLU A C 1
ATOM 2050 O O . GLU A 1 260 ? -6.313 6.909 -21.014 1.00 90.38 260 GLU A O 1
ATOM 2055 N N . VAL A 1 261 ? -6.640 7.798 -18.978 1.00 88.00 261 VAL A N 1
ATOM 2056 C CA . VAL A 1 261 ? -5.925 9.050 -19.281 1.00 88.00 261 VAL A CA 1
ATOM 2057 C C . VAL A 1 261 ? -4.460 8.772 -19.620 1.00 88.00 261 VAL A C 1
ATOM 2059 O O . VAL A 1 261 ? -3.971 9.286 -20.626 1.00 88.00 261 VAL A O 1
ATOM 2062 N N . ALA A 1 262 ? -3.778 7.937 -18.831 1.00 83.00 262 ALA A N 1
ATOM 2063 C CA . ALA A 1 262 ? -2.386 7.543 -19.052 1.00 83.00 262 ALA A CA 1
ATOM 2064 C C . ALA A 1 262 ? -2.200 6.764 -20.361 1.00 83.00 262 ALA A C 1
ATOM 2066 O O . ALA A 1 262 ? -1.180 6.908 -21.027 1.00 83.00 262 ALA A O 1
ATOM 2067 N N . ARG A 1 263 ? -3.198 5.969 -20.759 1.00 89.56 263 ARG A N 1
ATOM 2068 C CA . ARG A 1 263 ? -3.199 5.248 -22.037 1.00 89.56 263 ARG A CA 1
ATOM 2069 C C . ARG A 1 263 ? -3.315 6.191 -23.229 1.00 89.56 263 ARG A C 1
ATOM 2071 O O . ARG A 1 263 ? -2.667 5.971 -24.247 1.00 89.56 263 ARG A O 1
ATOM 2078 N N . SER A 1 264 ? -4.148 7.220 -23.098 1.00 87.56 264 SER A N 1
ATOM 2079 C CA . SER A 1 264 ? -4.370 8.227 -24.140 1.00 87.56 264 SER A CA 1
ATOM 2080 C C . SER A 1 264 ? -3.230 9.246 -24.223 1.00 87.56 264 SER A C 1
ATOM 2082 O O . SER A 1 264 ? -2.959 9.781 -25.294 1.00 87.56 264 SER A O 1
ATOM 2084 N N . ASN A 1 265 ? -2.561 9.510 -23.097 1.00 83.88 265 ASN A N 1
ATOM 2085 C CA . ASN A 1 265 ? -1.480 10.484 -22.965 1.00 83.88 265 ASN A CA 1
ATOM 2086 C C . ASN A 1 265 ? -0.259 9.843 -22.283 1.00 83.88 265 ASN A C 1
ATOM 2088 O O . ASN A 1 265 ? 0.061 10.194 -21.141 1.00 83.88 265 ASN A O 1
ATOM 2092 N N . PRO A 1 266 ? 0.419 8.891 -22.947 1.00 80.31 266 PRO A N 1
ATOM 2093 C CA . PRO A 1 266 ? 1.617 8.292 -22.386 1.00 80.31 266 PRO A CA 1
ATOM 2094 C C . PRO A 1 266 ? 2.709 9.356 -22.236 1.00 80.31 266 PRO A C 1
ATOM 2096 O O . PRO A 1 266 ? 2.869 10.245 -23.077 1.00 80.31 266 PRO A O 1
ATOM 2099 N N . THR A 1 267 ? 3.472 9.269 -21.149 1.00 74.31 267 THR A N 1
ATOM 2100 C CA . THR A 1 267 ? 4.681 10.078 -20.996 1.00 74.31 267 THR A CA 1
ATOM 2101 C C . THR A 1 267 ? 5.684 9.608 -22.049 1.00 74.31 267 THR A C 1
ATOM 2103 O O . THR A 1 267 ? 5.938 8.405 -22.116 1.00 74.31 267 THR A O 1
ATOM 2106 N N . PRO A 1 268 ? 6.261 10.510 -22.866 1.00 65.94 268 PRO A N 1
ATOM 2107 C CA . PRO A 1 268 ? 7.272 10.122 -23.838 1.00 65.94 268 PRO A CA 1
ATOM 2108 C C . PRO A 1 268 ? 8.404 9.383 -23.131 1.00 65.94 268 PRO A C 1
ATOM 2110 O O . PRO A 1 268 ? 8.998 9.910 -22.186 1.00 65.94 268 PRO A O 1
ATOM 2113 N N . THR A 1 269 ? 8.698 8.166 -23.575 1.00 67.31 269 THR A N 1
ATOM 2114 C CA . THR A 1 269 ? 9.820 7.403 -23.026 1.00 67.31 269 THR A CA 1
ATOM 2115 C C . THR A 1 269 ? 11.146 8.068 -23.408 1.00 67.31 269 THR A C 1
ATOM 2117 O O . THR A 1 269 ? 11.206 8.880 -24.342 1.00 67.31 269 THR A O 1
ATOM 2120 N N . GLN A 1 270 ? 12.253 7.728 -22.734 1.00 60.91 270 GLN A N 1
ATOM 2121 C CA . GLN A 1 270 ? 13.563 8.218 -23.191 1.00 60.91 270 GLN A CA 1
ATOM 2122 C C . GLN A 1 270 ? 13.841 7.779 -24.633 1.00 60.91 270 GLN A C 1
ATOM 2124 O O . GLN A 1 270 ? 14.486 8.512 -25.387 1.00 60.91 270 GLN A O 1
ATOM 2129 N N . SER A 1 271 ? 13.347 6.600 -25.026 1.00 60.12 271 SER A N 1
ATOM 2130 C CA . SER A 1 271 ? 13.474 6.101 -26.392 1.00 60.12 271 SER A CA 1
ATOM 2131 C C . SER A 1 271 ? 12.716 6.974 -27.386 1.00 60.12 271 SER A C 1
ATOM 2133 O O . SER A 1 271 ? 13.257 7.323 -28.440 1.00 60.12 271 SER A O 1
ATOM 2135 N N . ASP A 1 272 ? 11.487 7.364 -27.044 1.00 60.72 272 ASP A N 1
ATOM 2136 C CA . ASP A 1 272 ? 10.659 8.234 -27.879 1.00 60.72 272 ASP A CA 1
ATOM 2137 C C . ASP A 1 272 ? 11.295 9.606 -28.034 1.00 60.72 272 ASP A C 1
ATOM 2139 O O . ASP A 1 272 ? 11.366 10.129 -29.142 1.00 60.72 272 ASP A O 1
ATOM 2143 N N . LEU A 1 273 ? 11.826 10.169 -26.948 1.00 61.91 273 LEU A N 1
ATOM 2144 C CA . LEU A 1 273 ? 12.521 11.451 -26.980 1.00 61.91 273 LEU A CA 1
ATOM 2145 C C . LEU A 1 273 ? 13.783 11.380 -27.847 1.00 61.91 273 LEU A C 1
ATOM 2147 O O . LEU A 1 273 ? 13.998 12.256 -28.684 1.00 61.91 273 LEU A O 1
ATOM 2151 N N . HIS A 1 274 ? 14.593 10.324 -27.717 1.00 59.34 274 HIS A N 1
ATOM 2152 C CA . HIS A 1 274 ? 15.792 10.159 -28.542 1.00 59.34 274 HIS A CA 1
ATOM 2153 C C . HIS A 1 274 ? 15.445 9.953 -30.023 1.00 59.34 274 HIS A C 1
ATOM 2155 O O . HIS A 1 274 ? 16.096 10.527 -30.893 1.00 59.34 274 HIS A O 1
ATOM 2161 N N . SER A 1 275 ? 14.391 9.188 -30.315 1.00 58.78 275 SER A N 1
ATOM 2162 C CA . SER A 1 275 ? 13.914 8.939 -31.682 1.00 58.78 275 SER A CA 1
ATOM 2163 C C . SER A 1 275 ? 13.303 10.188 -32.310 1.00 58.78 275 SER A C 1
ATOM 2165 O O . SER A 1 275 ? 13.551 10.474 -33.480 1.00 58.78 275 SER A O 1
ATOM 2167 N N . GLN A 1 276 ? 12.551 10.973 -31.534 1.00 61.41 276 GLN A N 1
ATOM 2168 C CA . GLN A 1 276 ? 12.030 12.267 -31.964 1.00 61.41 276 GLN A CA 1
ATOM 2169 C C . GLN A 1 276 ? 13.181 13.206 -32.301 1.00 61.41 276 GLN A C 1
ATOM 2171 O O . GLN A 1 276 ? 13.214 13.728 -33.411 1.00 61.41 276 GLN A O 1
ATOM 2176 N N . VAL A 1 277 ? 14.161 13.356 -31.406 1.00 64.94 277 VAL A N 1
ATOM 2177 C CA . VAL A 1 277 ? 15.360 14.176 -31.629 1.00 64.94 277 VAL A CA 1
ATOM 2178 C C . VAL A 1 277 ? 16.148 13.691 -32.854 1.00 64.94 277 VAL A C 1
ATOM 2180 O O . VAL A 1 277 ? 16.481 14.499 -33.720 1.00 64.94 277 VAL A O 1
ATOM 2183 N N . ALA A 1 278 ? 16.377 12.384 -33.001 1.00 55.50 278 ALA A N 1
ATOM 2184 C CA . ALA A 1 278 ? 17.040 11.805 -34.170 1.00 55.50 278 ALA A CA 1
ATOM 2185 C C . ALA A 1 278 ? 16.265 12.074 -35.473 1.00 55.50 278 ALA A C 1
ATOM 2187 O O . ALA A 1 278 ? 16.857 12.478 -36.473 1.00 55.50 278 ALA A O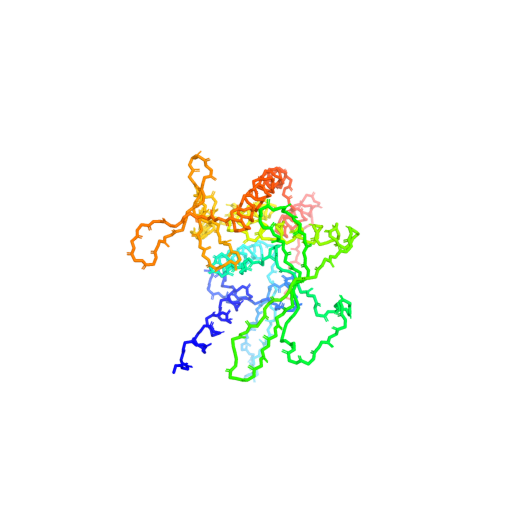 1
ATOM 2188 N N . GLY A 1 279 ? 14.936 11.945 -35.454 1.00 48.97 279 GLY A N 1
ATOM 2189 C CA . GLY A 1 279 ? 14.061 12.322 -36.565 1.00 48.97 279 GLY A CA 1
ATOM 2190 C C . GLY A 1 279 ? 14.093 13.824 -36.866 1.00 48.97 279 GLY A C 1
ATOM 2191 O O . GLY A 1 279 ? 14.013 14.212 -38.033 1.00 48.97 279 GLY A O 1
ATOM 2192 N N . MET A 1 280 ? 14.274 14.677 -35.846 1.00 52.50 280 MET A N 1
ATOM 2193 C CA . MET A 1 280 ? 14.461 16.123 -36.014 1.00 52.50 280 MET A CA 1
ATOM 2194 C C . MET A 1 280 ? 15.795 16.478 -36.681 1.00 52.50 280 MET A C 1
ATOM 2196 O O . MET A 1 280 ? 15.835 17.407 -37.486 1.00 52.50 280 MET A O 1
ATOM 2200 N N . TYR A 1 281 ? 16.864 15.738 -36.390 1.00 52.50 281 TYR A N 1
ATOM 2201 C CA . TYR A 1 281 ? 18.161 15.912 -37.049 1.00 52.50 281 TYR A CA 1
ATOM 2202 C C . TYR A 1 281 ? 18.170 15.348 -38.473 1.00 52.50 281 TYR A C 1
ATOM 2204 O O . TYR A 1 281 ? 18.675 16.003 -39.385 1.00 52.50 281 TYR A O 1
ATOM 2212 N N . ALA A 1 282 ? 17.529 14.197 -38.696 1.00 47.03 282 ALA A N 1
ATOM 2213 C CA . ALA A 1 282 ? 17.395 13.595 -40.020 1.00 47.03 282 ALA A CA 1
ATOM 2214 C C . ALA A 1 282 ? 16.599 14.492 -40.985 1.00 47.03 282 ALA A C 1
ATOM 2216 O O . ALA A 1 282 ? 17.031 14.715 -42.114 1.00 47.03 282 ALA A O 1
ATOM 2217 N N . ARG A 1 283 ? 15.485 15.094 -40.534 1.00 50.22 283 ARG A N 1
ATOM 2218 C CA . ARG A 1 283 ? 14.717 16.072 -41.338 1.00 50.22 283 ARG A CA 1
ATOM 2219 C C . ARG A 1 283 ? 15.442 17.409 -41.540 1.00 50.22 283 ARG A C 1
ATOM 2221 O O . ARG A 1 283 ? 15.083 18.153 -42.444 1.00 50.22 283 ARG A O 1
ATOM 2228 N N . ALA A 1 284 ? 16.438 17.715 -40.706 1.00 50.94 284 ALA A N 1
ATOM 2229 C CA . ALA A 1 284 ? 17.300 18.889 -40.837 1.00 50.94 284 ALA A CA 1
ATOM 2230 C C . ALA A 1 284 ? 18.572 18.617 -41.667 1.00 50.94 284 ALA A C 1
ATOM 2232 O O . ALA A 1 284 ? 19.385 19.522 -41.837 1.00 50.94 284 ALA A O 1
ATOM 2233 N N . GLY A 1 285 ? 18.760 17.392 -42.183 1.00 39.31 285 GLY A N 1
ATOM 2234 C CA . GLY A 1 285 ? 19.918 17.020 -43.002 1.00 39.31 285 GLY A CA 1
ATOM 2235 C C . GLY A 1 285 ? 21.239 16.908 -42.232 1.00 39.31 285 GLY A C 1
ATOM 2236 O O . GLY A 1 285 ? 22.301 16.947 -42.848 1.00 39.31 285 GLY A O 1
ATOM 2237 N N . ILE A 1 286 ? 21.198 16.781 -40.901 1.00 47.22 286 ILE A N 1
ATOM 2238 C CA . ILE A 1 286 ? 22.395 16.672 -40.059 1.00 47.22 286 ILE A CA 1
ATOM 2239 C C . ILE A 1 286 ? 22.651 15.190 -39.764 1.00 47.22 286 ILE A C 1
ATOM 2241 O O . ILE A 1 286 ? 22.024 14.602 -38.882 1.00 47.22 286 ILE A O 1
ATOM 2245 N N . THR A 1 287 ? 23.576 14.572 -40.499 1.00 42.44 287 THR A N 1
ATOM 2246 C CA . THR A 1 287 ? 24.107 13.239 -40.179 1.00 42.44 287 THR A CA 1
ATOM 2247 C C . THR A 1 287 ? 25.074 13.351 -39.005 1.00 42.44 287 THR A C 1
ATOM 2249 O O . THR A 1 287 ? 26.039 14.113 -39.060 1.00 42.44 287 THR A O 1
ATOM 2252 N N . ARG A 1 288 ? 24.840 12.583 -37.936 1.00 44.50 288 ARG A N 1
ATOM 2253 C CA . ARG A 1 288 ? 25.794 12.472 -36.830 1.00 44.50 288 ARG A CA 1
ATOM 2254 C C . ARG A 1 288 ? 27.025 11.717 -37.342 1.00 44.50 288 ARG A C 1
ATOM 2256 O O . ARG A 1 288 ? 26.929 10.543 -37.681 1.00 44.50 288 ARG A O 1
ATOM 2263 N N . THR A 1 289 ? 28.162 12.394 -37.453 1.00 38.56 289 THR A N 1
ATOM 2264 C CA . THR A 1 289 ? 29.462 11.726 -37.555 1.00 38.56 289 THR A CA 1
ATOM 2265 C C . THR A 1 289 ? 29.816 11.220 -36.167 1.00 38.56 289 THR A C 1
ATOM 2267 O O . THR A 1 289 ? 30.162 12.019 -35.295 1.00 38.56 289 THR A O 1
ATOM 2270 N N . ASP A 1 290 ? 29.685 9.915 -35.950 1.00 36.66 290 ASP A N 1
ATOM 2271 C CA . ASP A 1 290 ? 30.235 9.268 -34.764 1.00 36.66 290 ASP A CA 1
ATOM 2272 C C . ASP A 1 290 ? 31.763 9.412 -34.820 1.00 36.66 290 ASP A C 1
ATOM 2274 O O . ASP A 1 290 ? 32.411 8.958 -35.765 1.00 36.66 290 ASP A O 1
ATOM 2278 N N . ALA A 1 291 ? 32.331 10.128 -33.849 1.00 33.34 291 ALA A N 1
ATOM 2279 C CA . ALA A 1 291 ? 33.771 10.242 -33.672 1.00 33.34 291 ALA A CA 1
ATOM 2280 C C . ALA A 1 291 ? 34.239 9.167 -32.678 1.00 33.34 291 ALA A C 1
ATOM 2282 O O . ALA A 1 291 ? 33.614 8.985 -31.633 1.00 33.34 291 ALA A O 1
ATOM 2283 N N . HIS A 1 292 ? 35.300 8.474 -33.096 1.00 33.34 292 HIS A N 1
ATOM 2284 C CA . HIS A 1 292 ? 35.988 7.321 -32.505 1.00 33.34 292 HIS A CA 1
ATOM 2285 C C . HIS A 1 292 ? 36.311 7.390 -31.009 1.00 33.34 292 HIS A C 1
ATOM 2287 O O . HIS A 1 292 ? 36.665 8.488 -30.524 1.00 33.34 292 HIS A O 1
#

pLDDT: mean 84.45, std 16.84, range [18.83, 98.12]

Secondary structure (DSSP, 8-state):
--SHHHHHHHHHHHHHHHHHEEE-TTS-EEE--TT-TTSPPEEEEEEE-TTS-EEEEEEE--THHHHHHHHHHHHHHHHHHHHSPPPPP-TTEEE-TT--SSPPPTTEEEEEEEE-TTT--EEEEEEE--TTS--EEEEEE--HHHHHHHHHHHHHHHHHHHHTSHHHHHHHHHHHHHHTTTHHHHTTSPPPHHHHHHHHSPPPEEPTTS-EEEE-TTS-EEEE-SSSSEEEP-HHHHHHHHHHHHHHHHHHHHHHHHHHHHHHSPPPPHHHHHHHHHHHHHHTT-------

Sequence (292 aa):
MTGAYLGERWAEKQDINRIYTQPDRSGNEWTRNPEDPQGTWTRTVSAPMPNGGFQETRLVAAGRLADELNYRAANDSYSLGLANPPKPQDPYRLDAKAETHPPREPFETSRDYVRDAQTGQWQLEIRENIDGKIPITRNAPISTERATALESQSQTIIAQNAANTPEAIAARYQIAYNQFGWNEFANREPVPQAITNARTQPQPLQASDGHSYTRDANGEWTTPGTFYGTNPATGNTREELNRTWQSQQAGLQDMASMAEVARSNPTPTQSDLHSQVAGMYARAGITRTDAH

Organism: NCBI:txid3115848

Foldseek 3Di:
DPPPVVVVVVVLVVLLQQLAWDADPVRDIWGDDPVCSVGWTKDWDWDQDPVRHTDIDIDTDFAPRRLLSNLRSLLSVLLSCLVPFDQQAQLFKAADPVPCPPHDDPQWDGWIWGAWLPPRAIWIWIWGDDPPDDIDIDTHHDDPVVRVVSNVSSLVSLLVLLCRQLLNSLLVVLLVCLQSVVVVVCVPPNRDPSSVVSNPDDFFRQFNVRFTWDQDPVRWTWTADPPHDIDTDDGSRSVSVVSSVVSNVVSSVVSVVSSVVSNVNHDQGSNNVVVVVVVVCVVVVHDDDDDD

Radius of gyration: 26.69 Å; chains: 1; bounding box: 75×45×83 Å